Protein AF-A0A6H5L3R8-F1 (afdb_monomer)

Foldseek 3Di:
DVPVVVVVVPPDDDPVVVVVVVVVVVVVVVVVVVVLVVVCVLVVHNCPDDDCVPVVNVVVVVVVVVLVVVLVVLVVVLVVVLVVVLVVVVVVQCVVCVCVVVVNDDTDVVVSVVSSVVSCVVSVVVSVVSVVVVVVVVLVVLLVVLVPPPDVSCVVVPCVVVVVVVVVVVVVPD

pLDDT: mean 70.58, std 17.68, range [35.53, 92.31]

Solvent-accessible surface area (backbone atoms only — not comparable to full-atom values): 10220 Å² total; per-residue (Å²): 121,71,68,68,61,50,62,69,62,73,74,67,92,58,78,65,58,58,51,52,53,52,53,51,50,52,51,49,53,53,51,52,50,54,50,45,54,54,50,23,66,73,68,74,44,91,62,85,68,90,64,68,86,41,66,69,54,45,52,53,53,51,54,54,54,54,50,54,52,52,53,52,51,54,51,52,52,44,50,53,54,47,52,53,54,53,53,52,50,54,51,47,52,51,67,78,41,58,49,47,83,72,69,75,46,82,78,71,60,64,63,56,52,52,51,53,50,54,44,49,61,59,51,48,49,58,60,53,52,46,66,57,47,48,63,54,49,52,55,52,49,54,57,54,58,39,67,76,66,79,50,88,72,50,63,76,73,68,45,57,74,61,48,54,54,49,51,59,57,58,64,79,71,114

Secondary structure (DSSP, 8-state):
-HHHHHHHHTSS--HHHHHHHHHHHHHHHHHHHHHHHHHHHHHTS---S--TTSHHHHHHHHHHHHHHHHHHHHHHHHHHHHHHHHHHHHHHHHHH-GG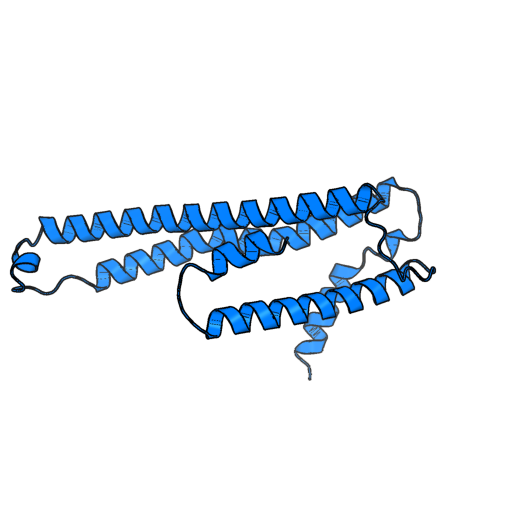GTTTSS---HHHHHHHHHHHHHHHTHHHHHHHHHHHHHHHHHHHHHHHHT--TTTTTTS-HHHHHHHHHHHTT--

Structure (mmCIF, N/CA/C/O backbone):
data_AF-A0A6H5L3R8-F1
#
_entry.id   AF-A0A6H5L3R8-F1
#
loop_
_atom_site.group_PDB
_atom_site.id
_atom_site.type_symbol
_atom_site.label_atom_id
_atom_site.label_alt_id
_atom_site.label_comp_id
_atom_site.label_asym_id
_atom_site.label_entity_id
_atom_site.label_seq_id
_atom_site.pdbx_PDB_ins_code
_atom_site.Cartn_x
_atom_site.Cartn_y
_atom_site.Cartn_z
_atom_site.occupancy
_atom_site.B_iso_or_equiv
_atom_site.auth_seq_id
_atom_site.auth_comp_id
_atom_site.auth_asym_id
_atom_site.auth_atom_id
_atom_site.pdbx_PDB_model_num
ATOM 1 N N . MET A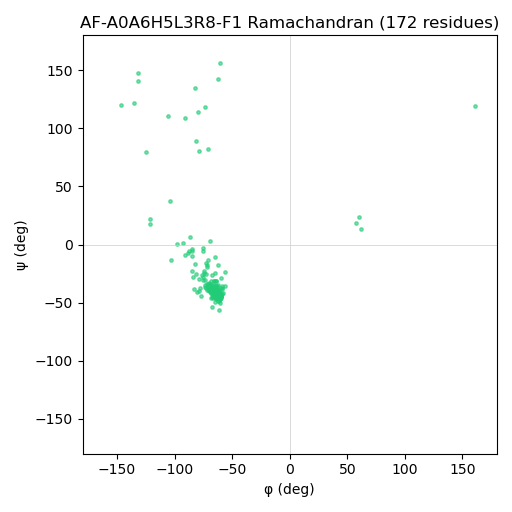 1 1 ? 11.453 15.321 -2.666 1.00 41.44 1 MET A N 1
ATOM 2 C C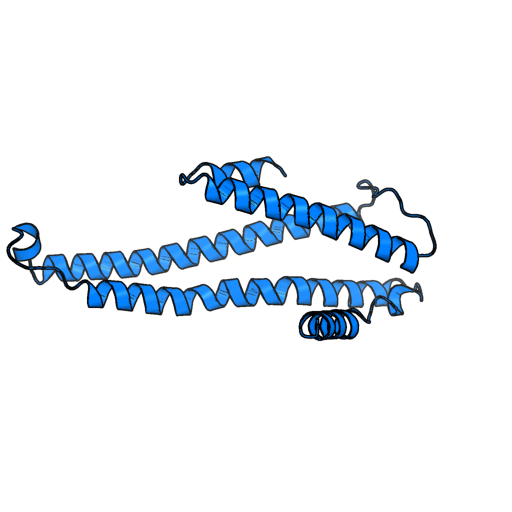A . MET A 1 1 ? 10.987 13.936 -2.412 1.00 41.44 1 MET A CA 1
ATOM 3 C C . MET A 1 1 ? 11.185 13.479 -0.960 1.00 41.44 1 MET A C 1
ATOM 5 O O . MET A 1 1 ? 10.304 12.819 -0.434 1.00 41.44 1 MET A O 1
ATOM 9 N N . PHE A 1 2 ? 12.246 13.907 -0.262 1.00 38.72 2 PHE A N 1
ATOM 10 C CA . PHE A 1 2 ? 12.470 13.630 1.173 1.00 38.72 2 PHE A CA 1
ATOM 11 C C . PHE A 1 2 ? 11.443 14.252 2.148 1.00 38.72 2 PHE A C 1
ATOM 13 O O . PHE A 1 2 ? 11.232 13.731 3.239 1.00 38.72 2 PHE A O 1
ATOM 20 N N . PHE A 1 3 ? 10.765 15.336 1.759 1.00 38.94 3 PHE A N 1
ATOM 21 C CA . PHE A 1 3 ? 9.891 16.100 2.663 1.00 38.94 3 PHE A CA 1
ATOM 22 C C . PHE A 1 3 ? 8.528 15.438 2.946 1.00 38.94 3 PHE A C 1
ATOM 24 O O . PHE A 1 3 ? 7.955 15.636 4.010 1.00 38.94 3 PHE A O 1
ATOM 31 N N . ILE A 1 4 ? 8.026 14.601 2.031 1.00 50.53 4 ILE A N 1
ATOM 32 C CA . ILE A 1 4 ? 6.738 13.900 2.206 1.00 50.53 4 ILE A CA 1
ATOM 33 C C . ILE A 1 4 ? 6.924 12.609 3.023 1.00 50.53 4 ILE A C 1
ATOM 35 O O . ILE A 1 4 ? 6.038 12.228 3.781 1.00 50.53 4 ILE A O 1
ATOM 39 N N . SER A 1 5 ? 8.115 12.000 2.973 1.00 47.19 5 SER A N 1
ATOM 40 C CA . SER A 1 5 ? 8.457 10.859 3.834 1.00 47.19 5 SER A CA 1
ATOM 41 C C . SER A 1 5 ? 8.749 11.273 5.285 1.00 47.19 5 SER A C 1
ATOM 43 O O . SER A 1 5 ? 8.505 10.493 6.200 1.00 47.19 5 SER A O 1
ATOM 45 N N . GLN A 1 6 ? 9.228 12.503 5.522 1.00 45.00 6 GLN A N 1
ATOM 46 C CA . GLN A 1 6 ? 9.427 13.050 6.874 1.00 45.00 6 GLN A CA 1
ATOM 47 C C . GLN A 1 6 ? 8.104 13.373 7.589 1.00 45.00 6 GLN A C 1
ATOM 49 O O . GLN A 1 6 ? 8.014 13.190 8.801 1.00 45.00 6 GLN A O 1
ATOM 54 N N . LEU A 1 7 ? 7.064 13.804 6.864 1.00 43.94 7 LEU A N 1
ATOM 55 C CA . LEU A 1 7 ? 5.814 14.243 7.496 1.00 43.94 7 LEU A CA 1
ATOM 56 C C . LEU A 1 7 ? 4.953 13.079 8.023 1.00 43.94 7 LEU A C 1
ATOM 58 O O . LEU A 1 7 ? 4.271 13.236 9.030 1.00 43.94 7 LEU A O 1
ATOM 62 N N . VAL A 1 8 ? 5.021 11.901 7.389 1.00 48.91 8 VAL A N 1
ATOM 63 C CA . VAL A 1 8 ? 4.309 10.689 7.848 1.00 48.91 8 VAL A CA 1
ATOM 64 C C . VAL A 1 8 ? 5.029 10.011 9.023 1.00 48.91 8 VAL A C 1
ATOM 66 O O . VAL A 1 8 ? 4.378 9.451 9.898 1.00 48.91 8 VAL A O 1
ATOM 69 N N . CYS A 1 9 ? 6.358 10.129 9.109 1.00 42.41 9 CYS A N 1
ATOM 70 C CA . CYS A 1 9 ? 7.154 9.555 10.201 1.00 42.41 9 CYS A CA 1
ATOM 71 C C . CYS A 1 9 ? 7.036 10.317 11.534 1.00 42.41 9 CYS A C 1
ATOM 73 O O . CYS A 1 9 ? 7.314 9.752 12.587 1.00 42.41 9 CYS A O 1
ATOM 75 N N . CYS A 1 10 ? 6.659 11.600 11.508 1.00 41.44 10 CYS A N 1
ATOM 76 C CA . CYS A 1 10 ? 6.735 12.471 12.686 1.00 41.44 10 CYS A CA 1
ATOM 77 C C . CYS A 1 10 ? 5.515 12.375 13.628 1.00 41.44 10 CYS A C 1
ATOM 79 O O . CYS A 1 10 ? 5.530 12.990 14.690 1.00 41.44 10 CYS A O 1
ATOM 81 N N . PHE A 1 11 ? 4.456 11.629 13.276 1.00 44.03 11 PHE A N 1
ATOM 82 C CA . PHE A 1 11 ? 3.183 11.723 14.009 1.00 44.03 11 PHE A CA 1
ATOM 83 C C . PHE A 1 11 ? 2.856 10.585 14.993 1.00 44.03 11 PHE A C 1
ATOM 85 O O . PHE A 1 11 ? 1.972 10.781 15.822 1.00 44.03 11 PHE A O 1
ATOM 92 N N . VAL A 1 12 ? 3.544 9.432 14.999 1.00 43.41 12 VAL A N 1
ATOM 93 C CA . VAL A 1 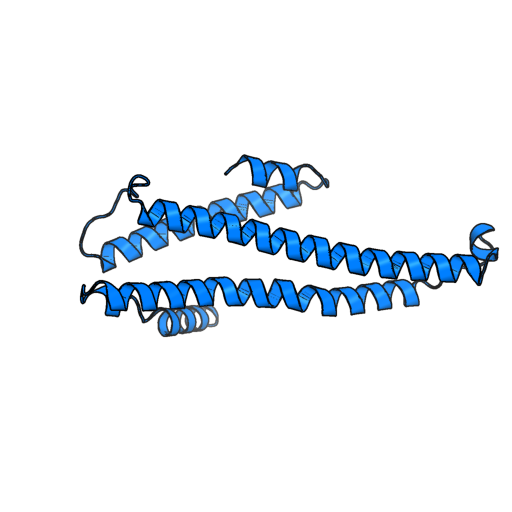12 ? 3.292 8.374 16.010 1.00 43.41 12 VAL A CA 1
ATOM 94 C C . VAL A 1 12 ? 4.583 7.627 16.357 1.00 43.41 12 VAL A C 1
ATOM 96 O O . VAL A 1 12 ? 5.216 7.040 15.487 1.00 43.41 12 VAL A O 1
ATOM 99 N N . GLY A 1 13 ? 4.979 7.664 17.631 1.00 49.31 13 GLY A N 1
ATOM 100 C CA . GLY A 1 13 ? 6.259 7.166 18.140 1.00 49.31 13 GLY A CA 1
ATOM 101 C C . GLY A 1 13 ? 6.509 5.662 17.970 1.00 49.31 13 GLY A C 1
ATOM 102 O O . GLY A 1 13 ? 5.616 4.839 18.144 1.00 49.31 13 GLY A O 1
ATOM 103 N N . GLY A 1 14 ? 7.759 5.313 17.666 1.00 53.31 14 GLY A N 1
ATOM 104 C CA . GLY A 1 14 ? 8.275 3.944 17.687 1.00 53.31 14 GLY A CA 1
ATOM 105 C C . GLY A 1 14 ? 9.556 3.834 16.866 1.00 53.31 14 GLY A C 1
ATOM 106 O O . GLY A 1 14 ? 9.549 4.103 15.664 1.00 53.31 14 GLY A O 1
ATOM 107 N N . ASN A 1 15 ? 10.663 3.447 17.501 1.00 59.91 15 ASN A N 1
ATOM 108 C CA . ASN A 1 15 ? 11.943 3.201 16.825 1.00 59.91 15 ASN A CA 1
ATOM 109 C C . ASN A 1 15 ? 11.804 2.157 15.695 1.00 59.91 15 ASN A C 1
ATOM 111 O O . ASN A 1 15 ? 12.578 2.168 14.736 1.00 59.91 15 ASN A O 1
ATOM 115 N N . GLU A 1 16 ? 10.789 1.288 15.764 1.00 66.88 16 GLU A N 1
ATOM 116 C CA . GLU A 1 16 ? 10.532 0.239 14.776 1.00 66.88 16 GLU A CA 1
ATOM 117 C C . GLU A 1 16 ? 10.078 0.789 13.415 1.00 66.88 16 GLU A C 1
ATOM 119 O O . GLU A 1 16 ? 10.408 0.219 12.372 1.00 66.88 16 GLU A O 1
ATOM 124 N N . GLN A 1 17 ? 9.364 1.920 13.394 1.00 61.38 17 GLN A N 1
ATOM 125 C CA . GLN A 1 17 ? 8.853 2.507 12.150 1.00 61.38 17 GLN A CA 1
ATOM 126 C C . GLN A 1 17 ? 9.988 3.113 11.311 1.00 61.38 17 GLN A C 1
ATOM 128 O O . GLN A 1 17 ? 10.039 2.920 10.095 1.00 61.38 17 GLN A O 1
ATOM 133 N N . GLY A 1 18 ? 10.955 3.766 11.968 1.00 71.88 18 GLY A N 1
ATOM 134 C CA . GLY A 1 18 ? 12.149 4.308 11.312 1.00 71.88 18 GLY A CA 1
ATOM 135 C C . GLY A 1 18 ? 13.044 3.218 10.715 1.00 71.88 18 GLY A C 1
ATOM 136 O O . GLY A 1 18 ? 13.544 3.372 9.600 1.00 71.88 18 GLY A O 1
ATOM 137 N N . TYR A 1 19 ? 13.190 2.084 11.410 1.00 80.31 19 TYR A N 1
ATOM 138 C CA . TYR A 1 19 ? 13.941 0.933 10.903 1.00 80.31 19 TYR A CA 1
ATOM 139 C C . TYR A 1 19 ? 13.272 0.288 9.676 1.00 80.31 19 TYR A C 1
ATOM 141 O O . TYR A 1 19 ? 13.947 -0.025 8.690 1.00 80.31 19 TYR A O 1
ATOM 149 N N . SER A 1 20 ? 11.942 0.139 9.691 1.00 80.12 20 SER A N 1
ATOM 150 C CA . SER A 1 20 ? 11.191 -0.388 8.540 1.00 80.12 20 SER A CA 1
ATOM 151 C C . SER A 1 20 ? 11.329 0.500 7.301 1.00 80.12 20 SER A C 1
ATOM 153 O O . SER A 1 20 ? 11.613 0.010 6.211 1.00 80.12 20 SER A O 1
ATOM 155 N N . ILE A 1 21 ? 11.205 1.820 7.455 1.00 80.12 21 ILE A N 1
ATOM 156 C CA . ILE A 1 21 ? 11.320 2.758 6.325 1.00 80.12 21 ILE A CA 1
ATOM 157 C C . ILE A 1 21 ? 12.766 2.839 5.815 1.00 80.12 21 ILE A C 1
ATOM 159 O O . ILE A 1 21 ? 12.999 2.885 4.602 1.00 80.12 21 ILE A O 1
ATOM 163 N N . GLY A 1 22 ? 13.747 2.807 6.723 1.00 84.75 22 GLY A N 1
ATOM 164 C CA . GLY A 1 22 ? 15.167 2.793 6.372 1.00 84.75 22 GLY A CA 1
ATOM 165 C C . GLY A 1 22 ? 15.562 1.549 5.572 1.00 84.75 22 GLY A C 1
ATOM 166 O O . GLY A 1 22 ? 16.173 1.667 4.509 1.00 84.75 22 GLY A O 1
ATOM 167 N N . SER A 1 23 ? 15.163 0.360 6.031 1.00 86.50 23 SER A N 1
ATOM 168 C CA . SER A 1 23 ? 15.444 -0.902 5.330 1.00 86.50 23 SER A CA 1
ATOM 169 C C . SER A 1 23 ? 14.713 -1.006 3.987 1.00 86.50 23 SER A C 1
ATOM 171 O O . SER A 1 23 ? 15.324 -1.416 2.999 1.00 86.50 23 SER A O 1
ATOM 173 N N . ALA A 1 24 ? 13.458 -0.551 3.905 1.00 83.50 24 ALA A N 1
ATOM 174 C CA . ALA A 1 24 ? 12.719 -0.481 2.644 1.00 83.50 24 ALA A CA 1
ATOM 175 C C . ALA A 1 24 ? 13.397 0.451 1.625 1.00 83.50 24 ALA A C 1
ATOM 177 O O . ALA A 1 24 ? 13.500 0.110 0.448 1.00 83.50 24 ALA A O 1
ATOM 178 N N . SER A 1 25 ? 13.920 1.598 2.073 1.00 86.25 25 SER A N 1
ATOM 179 C CA . SER A 1 25 ? 14.638 2.539 1.204 1.00 86.25 25 SER A CA 1
ATOM 180 C C . SER A 1 25 ? 15.921 1.923 0.643 1.00 86.25 25 SER A C 1
ATOM 182 O O . SER A 1 25 ? 16.164 2.005 -0.559 1.00 86.25 25 SER A O 1
ATOM 184 N N . LEU A 1 26 ? 16.715 1.251 1.488 1.00 89.00 26 LEU A N 1
ATOM 185 C CA . LEU A 1 26 ? 17.928 0.545 1.056 1.00 89.00 26 LEU A CA 1
ATOM 186 C C . LEU A 1 26 ? 17.610 -0.576 0.057 1.00 89.00 26 LEU A C 1
ATOM 188 O O . LEU A 1 26 ? 18.285 -0.690 -0.965 1.00 89.00 26 LEU A O 1
ATOM 192 N N . ALA A 1 27 ? 16.554 -1.356 0.303 1.00 88.50 27 ALA A N 1
ATOM 193 C CA . ALA A 1 27 ? 16.098 -2.383 -0.628 1.00 88.50 27 ALA A CA 1
ATOM 194 C C . ALA A 1 27 ? 15.657 -1.787 -1.977 1.00 88.50 27 ALA A C 1
ATOM 196 O O . ALA A 1 27 ? 16.039 -2.310 -3.022 1.00 88.50 27 ALA A O 1
ATOM 197 N N . CYS A 1 28 ? 14.924 -0.667 -1.973 1.00 85.44 28 CYS A N 1
ATOM 198 C CA . CYS A 1 28 ? 14.555 0.056 -3.193 1.00 85.44 28 CYS A CA 1
ATOM 199 C C . CYS A 1 28 ? 15.780 0.526 -3.987 1.00 85.44 28 CYS A C 1
ATOM 201 O O . CYS A 1 28 ? 15.796 0.369 -5.204 1.00 85.44 28 CYS A O 1
ATOM 203 N N . PHE A 1 29 ? 16.816 1.062 -3.331 1.00 85.69 29 PHE A N 1
ATOM 204 C CA . PHE A 1 29 ? 18.049 1.465 -4.020 1.00 85.69 29 PHE A CA 1
ATOM 205 C C . PHE A 1 29 ? 18.773 0.277 -4.661 1.00 85.69 29 PHE A C 1
ATOM 207 O O . PHE A 1 29 ? 19.221 0.384 -5.801 1.00 85.69 29 PHE A O 1
ATOM 214 N N . LEU A 1 30 ? 18.849 -0.860 -3.963 1.00 89.69 30 LEU A N 1
ATOM 215 C CA . LEU A 1 30 ? 19.443 -2.086 -4.506 1.00 89.69 30 LEU A CA 1
ATOM 216 C C . LEU A 1 30 ? 18.652 -2.612 -5.710 1.00 89.69 30 LEU A C 1
ATOM 218 O O . LEU A 1 30 ? 19.239 -2.975 -6.726 1.00 89.69 30 LEU A O 1
ATOM 222 N N . LEU A 1 31 ? 17.321 -2.614 -5.613 1.00 85.06 31 LEU A N 1
ATOM 223 C CA . LEU A 1 31 ? 16.441 -3.080 -6.682 1.00 85.06 31 LEU A CA 1
ATOM 224 C C . LEU A 1 31 ? 16.477 -2.144 -7.898 1.00 85.06 31 LEU A C 1
ATOM 226 O O . LEU A 1 31 ? 16.437 -2.614 -9.029 1.00 85.06 31 LEU A O 1
ATOM 230 N N . PHE A 1 32 ? 16.619 -0.835 -7.677 1.00 81.38 32 PHE A N 1
ATOM 231 C CA . PHE A 1 32 ? 16.814 0.149 -8.741 1.00 81.38 32 PHE A CA 1
ATOM 232 C C . PHE A 1 32 ? 18.166 -0.014 -9.449 1.00 81.38 32 PHE A C 1
ATOM 234 O O . PHE A 1 32 ? 18.228 0.111 -10.668 1.00 81.38 32 PHE A O 1
ATOM 241 N N . GLY A 1 33 ? 19.236 -0.334 -8.711 1.00 83.19 33 GLY A N 1
ATOM 242 C CA . GLY A 1 33 ? 20.533 -0.677 -9.302 1.00 83.19 33 GLY A CA 1
ATOM 243 C C . GLY A 1 33 ? 20.442 -1.913 -10.200 1.00 83.19 33 GLY A C 1
ATOM 244 O O . GLY A 1 33 ? 20.802 -1.843 -11.369 1.00 83.19 33 GLY A O 1
ATOM 245 N N . ALA A 1 34 ? 19.853 -2.998 -9.688 1.00 84.75 34 ALA A N 1
ATOM 246 C CA . ALA A 1 34 ? 19.633 -4.221 -10.463 1.00 84.75 34 ALA A CA 1
ATOM 247 C C . ALA A 1 34 ? 18.740 -3.990 -11.698 1.00 84.75 34 ALA A C 1
ATOM 249 O O . ALA A 1 34 ? 18.985 -4.557 -12.757 1.00 84.75 34 ALA A O 1
ATOM 250 N N . PHE A 1 35 ? 17.726 -3.129 -11.579 1.00 75.38 35 PHE A N 1
ATOM 251 C CA . PHE A 1 35 ? 16.881 -2.724 -12.702 1.00 75.38 35 PHE A CA 1
ATOM 252 C C . PHE A 1 35 ? 17.681 -1.979 -13.778 1.00 75.38 35 PHE A C 1
ATOM 254 O O . PHE A 1 35 ? 17.536 -2.279 -14.956 1.00 75.38 35 PHE A O 1
ATOM 261 N N . MET A 1 36 ? 18.553 -1.041 -13.397 1.00 73.19 36 MET A N 1
ATOM 262 C CA . MET A 1 36 ? 19.398 -0.315 -14.355 1.00 73.19 36 MET A CA 1
ATOM 263 C C . MET A 1 36 ? 20.392 -1.228 -15.076 1.00 73.19 36 MET A C 1
ATOM 265 O O . MET A 1 36 ? 20.598 -1.062 -16.279 1.00 73.19 36 MET A O 1
ATOM 269 N N . ASP A 1 37 ? 20.967 -2.200 -14.365 1.00 77.50 37 ASP A N 1
ATOM 270 C CA . ASP A 1 37 ? 21.876 -3.184 -14.955 1.00 77.50 37 ASP A CA 1
ATOM 271 C C . ASP A 1 37 ? 21.156 -4.019 -16.030 1.00 77.50 37 ASP A C 1
ATOM 273 O O . ASP A 1 37 ? 21.622 -4.075 -17.170 1.00 77.50 37 ASP A O 1
ATOM 277 N N . GLU A 1 38 ? 19.967 -4.548 -15.721 1.00 72.38 38 GLU A N 1
ATOM 278 C CA . GLU A 1 38 ? 19.127 -5.303 -16.667 1.00 72.38 38 GLU A CA 1
ATOM 279 C C . GLU A 1 38 ? 18.717 -4.450 -17.886 1.00 72.38 38 GLU A C 1
ATOM 281 O O . GLU A 1 38 ? 18.800 -4.890 -19.034 1.00 72.38 38 GLU A O 1
ATOM 286 N N . PHE A 1 39 ? 18.344 -3.182 -17.666 1.00 66.25 39 PHE A N 1
ATOM 287 C CA . PHE A 1 39 ? 18.011 -2.250 -18.751 1.00 66.25 39 PHE A CA 1
ATOM 288 C C . PHE A 1 39 ? 19.204 -1.959 -19.670 1.00 66.25 39 PHE A C 1
ATOM 290 O O . PHE A 1 39 ? 19.025 -1.780 -20.879 1.00 66.25 39 PHE A O 1
ATOM 297 N N . SER A 1 40 ? 20.423 -1.899 -19.130 1.00 65.75 40 SER A N 1
ATOM 298 C CA . SER A 1 40 ? 21.638 -1.643 -19.912 1.00 65.75 40 SER A CA 1
ATOM 299 C C . SER A 1 40 ? 22.026 -2.828 -20.806 1.00 65.75 40 SER A C 1
ATOM 301 O O . SER A 1 40 ? 22.445 -2.620 -21.948 1.00 65.75 40 SER A O 1
ATOM 303 N N . GLU A 1 41 ? 21.818 -4.060 -20.326 1.00 65.12 41 GLU A N 1
ATOM 304 C CA . GLU A 1 41 ? 22.020 -5.292 -21.096 1.00 65.12 41 GLU A CA 1
ATOM 305 C C . GLU A 1 41 ? 21.005 -5.388 -22.242 1.00 65.12 41 GLU A C 1
ATOM 307 O O . GLU A 1 41 ? 21.363 -5.664 -23.388 1.00 65.12 41 GLU A O 1
ATOM 312 N N . PHE A 1 42 ? 19.750 -5.036 -21.960 1.00 58.97 42 PHE A N 1
ATOM 313 C CA . PHE A 1 42 ? 18.657 -5.084 -22.921 1.00 58.97 42 PHE A CA 1
ATOM 314 C C . PHE A 1 42 ? 18.763 -4.041 -24.049 1.00 58.97 42 PHE A C 1
ATOM 316 O O . PHE A 1 42 ? 18.492 -4.313 -25.220 1.00 58.97 42 PHE A O 1
ATOM 323 N N . SER A 1 43 ? 19.183 -2.823 -23.709 1.00 56.41 43 SER A N 1
ATOM 324 C CA . SER A 1 43 ? 19.273 -1.701 -24.651 1.00 56.41 43 SER A CA 1
ATOM 325 C C . SER A 1 43 ? 20.583 -1.663 -25.457 1.00 56.41 43 SER A C 1
ATOM 327 O O . SER A 1 43 ? 20.736 -0.821 -26.351 1.00 56.41 43 SER A O 1
ATOM 329 N N . GLY A 1 44 ? 21.520 -2.582 -25.182 1.00 56.84 44 GLY A N 1
ATOM 330 C CA . GLY A 1 44 ? 22.766 -2.771 -25.936 1.00 56.84 44 GLY A CA 1
ATOM 331 C C . GLY A 1 44 ? 23.710 -1.562 -25.923 1.00 56.84 44 GLY A C 1
ATOM 332 O O . GLY A 1 44 ? 24.634 -1.482 -26.735 1.00 56.84 44 GLY A O 1
ATOM 333 N N . ARG A 1 45 ? 23.473 -0.591 -25.034 1.00 58.97 45 ARG A N 1
ATOM 334 C CA . ARG A 1 45 ? 24.305 0.599 -24.828 1.00 58.97 45 ARG A CA 1
ATOM 335 C C . ARG A 1 45 ? 24.559 0.755 -23.329 1.00 58.97 45 ARG A C 1
ATOM 337 O O . ARG A 1 45 ? 23.633 0.562 -22.546 1.00 58.97 45 ARG A O 1
ATOM 344 N N . PRO A 1 46 ? 25.772 1.156 -22.910 1.00 54.56 46 PRO A N 1
ATOM 345 C CA . PRO A 1 46 ? 26.073 1.371 -21.501 1.00 54.56 46 PRO A CA 1
ATOM 346 C C . PRO A 1 46 ? 25.361 2.637 -20.992 1.00 54.56 46 PRO A C 1
ATOM 348 O O . PRO A 1 46 ? 25.948 3.717 -20.932 1.00 54.56 46 PRO A O 1
ATOM 351 N N . PHE A 1 47 ? 24.082 2.526 -20.631 1.00 55.41 47 PHE A N 1
ATOM 352 C CA . PHE A 1 47 ? 23.334 3.583 -19.952 1.00 55.41 47 PHE A CA 1
ATOM 353 C C . PHE A 1 47 ? 23.694 3.584 -18.467 1.00 55.41 47 PHE A C 1
ATOM 355 O O . PHE A 1 47 ? 22.989 3.037 -17.630 1.00 55.41 47 PHE A O 1
ATOM 362 N N . ARG A 1 48 ? 24.834 4.196 -18.136 1.00 55.59 48 ARG A N 1
ATOM 363 C CA . ARG A 1 48 ? 25.303 4.317 -16.746 1.00 55.59 48 ARG A CA 1
ATOM 364 C C . ARG A 1 48 ? 24.761 5.563 -16.030 1.00 55.59 48 ARG A C 1
ATOM 366 O O . ARG A 1 48 ? 24.996 5.740 -14.839 1.00 55.59 48 ARG A O 1
ATOM 373 N N . THR A 1 49 ? 24.047 6.432 -16.746 1.00 60.12 49 THR A N 1
ATOM 374 C CA . THR A 1 49 ? 23.540 7.719 -16.250 1.00 60.12 49 THR A CA 1
ATOM 375 C C . THR A 1 49 ? 22.091 7.930 -16.676 1.00 60.12 49 THR A C 1
ATOM 377 O O . THR A 1 49 ? 21.794 7.958 -17.869 1.00 60.12 49 THR A O 1
ATOM 380 N N . VAL A 1 50 ? 21.201 8.108 -15.698 1.00 63.16 50 VAL A N 1
ATOM 381 C CA . VAL A 1 50 ? 19.812 8.529 -15.920 1.00 63.16 50 VAL A CA 1
ATOM 382 C C . VAL A 1 50 ? 19.799 10.036 -16.135 1.00 63.16 50 VAL A C 1
ATOM 384 O O . VAL A 1 50 ? 20.118 10.790 -15.215 1.00 63.16 50 VAL A O 1
ATOM 387 N N . ASP A 1 51 ? 19.434 10.475 -17.336 1.00 70.44 51 ASP A N 1
ATOM 388 C CA . ASP A 1 51 ? 19.293 11.895 -17.636 1.00 70.44 51 ASP A CA 1
ATOM 389 C C . ASP A 1 51 ? 17.854 12.355 -17.358 1.00 70.44 51 ASP A C 1
ATOM 391 O O . ASP A 1 51 ? 16.908 11.990 -18.055 1.00 70.44 51 ASP A O 1
ATOM 395 N N . ILE A 1 52 ? 17.686 13.140 -16.292 1.00 69.94 52 ILE A N 1
ATOM 396 C CA . ILE A 1 52 ? 16.391 13.683 -15.848 1.00 69.94 52 ILE A CA 1
ATOM 397 C C . ILE A 1 52 ? 15.917 14.799 -16.801 1.00 69.94 52 ILE A C 1
ATOM 399 O O . ILE A 1 52 ? 14.743 15.165 -16.783 1.00 69.94 52 ILE A O 1
ATOM 403 N N . ALA A 1 53 ? 16.804 15.343 -17.646 1.00 73.62 53 ALA A N 1
ATOM 404 C CA . ALA A 1 53 ? 16.442 16.356 -18.636 1.00 73.62 53 ALA A CA 1
ATOM 405 C C . ALA A 1 53 ? 15.604 15.785 -19.794 1.00 73.62 53 ALA A C 1
ATOM 407 O O . ALA A 1 53 ? 15.001 16.545 -20.551 1.00 73.62 53 ALA A O 1
ATOM 408 N N . VAL A 1 54 ? 15.543 14.456 -19.920 1.00 75.31 54 VAL A N 1
ATOM 409 C CA . VAL A 1 54 ? 14.696 13.764 -20.890 1.00 75.31 54 VAL A CA 1
ATOM 410 C C . VAL A 1 54 ? 13.232 13.854 -20.424 1.00 75.31 54 VAL A C 1
ATOM 412 O O . VAL A 1 54 ? 12.905 13.363 -19.334 1.00 75.31 54 VAL A O 1
ATOM 415 N N . PRO A 1 55 ? 12.334 14.486 -21.205 1.00 73.50 55 PRO A N 1
ATOM 416 C CA . PRO A 1 55 ? 10.964 14.768 -20.772 1.00 73.50 55 PRO A CA 1
ATOM 417 C C . PRO A 1 55 ? 10.170 13.500 -20.425 1.00 73.50 55 PRO A C 1
ATOM 419 O O . PRO A 1 55 ? 9.321 13.529 -19.537 1.00 73.50 55 PRO A O 1
ATOM 422 N N . GLU A 1 56 ? 10.481 12.369 -21.051 1.00 73.25 56 GLU A N 1
ATOM 423 C CA . GLU A 1 56 ? 9.858 11.072 -20.800 1.00 73.25 56 GLU A CA 1
ATOM 424 C C . GLU A 1 56 ? 10.112 10.568 -19.366 1.00 73.25 56 GLU A C 1
ATOM 426 O O . GLU A 1 56 ? 9.185 10.101 -18.698 1.00 73.25 56 GLU A O 1
ATOM 431 N N . VAL A 1 57 ? 11.342 10.717 -18.852 1.00 76.06 57 VAL A N 1
ATOM 432 C CA . VAL A 1 57 ? 11.713 10.305 -17.482 1.00 76.06 57 VAL A CA 1
ATOM 433 C C . VAL A 1 57 ? 11.050 11.218 -16.452 1.00 76.06 57 VAL A C 1
ATOM 435 O O . VAL A 1 57 ? 10.544 10.751 -15.428 1.00 76.06 57 VAL A O 1
ATOM 438 N N . LEU A 1 58 ? 11.001 12.520 -16.745 1.00 78.94 58 LEU A N 1
ATOM 439 C CA . LEU A 1 58 ? 10.372 13.514 -15.882 1.00 78.94 58 LEU A CA 1
ATOM 440 C C . LEU A 1 58 ? 8.860 13.267 -15.732 1.00 78.94 58 LEU A C 1
ATOM 442 O O . LEU A 1 58 ? 8.342 13.301 -14.614 1.00 78.94 58 LEU A O 1
ATOM 446 N N . ILE A 1 59 ? 8.159 12.971 -16.833 1.00 79.00 59 ILE A N 1
ATOM 447 C CA . ILE A 1 59 ? 6.718 12.669 -16.821 1.00 79.00 59 ILE A CA 1
ATOM 448 C C . ILE A 1 59 ? 6.445 11.356 -16.072 1.00 79.00 59 ILE A C 1
ATOM 450 O O . ILE A 1 59 ? 5.523 11.303 -15.255 1.00 79.00 59 ILE A O 1
ATOM 454 N N . GLY A 1 60 ? 7.267 10.321 -16.280 1.00 76.25 60 GLY A N 1
ATOM 455 C CA . GLY A 1 60 ? 7.156 9.053 -15.552 1.00 76.25 60 GLY A CA 1
ATOM 456 C C . GLY A 1 60 ? 7.337 9.214 -14.038 1.00 76.25 60 GLY A C 1
ATOM 457 O O . GLY A 1 60 ? 6.532 8.706 -13.254 1.00 76.25 60 GLY A O 1
ATOM 458 N N . GLY A 1 61 ? 8.343 9.986 -13.615 1.00 80.50 61 GLY A N 1
ATOM 459 C CA . GLY A 1 61 ? 8.573 10.303 -12.204 1.00 80.50 61 GLY A CA 1
ATOM 460 C C . GLY A 1 61 ? 7.428 11.104 -11.576 1.00 80.50 61 GLY A C 1
ATOM 461 O O . GLY A 1 61 ? 6.993 10.795 -10.464 1.00 80.50 61 GLY A O 1
ATOM 462 N N . LEU A 1 62 ? 6.893 12.096 -12.296 1.00 84.06 62 LEU A N 1
ATOM 463 C CA . LEU A 1 62 ? 5.776 12.916 -11.823 1.00 84.06 62 LEU A CA 1
ATOM 464 C C . LEU A 1 62 ? 4.495 12.087 -11.635 1.00 84.06 62 LEU A C 1
ATOM 466 O O . LEU A 1 62 ? 3.862 12.177 -10.581 1.00 84.06 62 LEU A O 1
ATOM 470 N N . LEU A 1 63 ? 4.148 11.236 -12.608 1.00 81.50 63 LEU A N 1
ATOM 471 C CA . LEU A 1 63 ? 2.996 10.333 -12.510 1.00 81.50 63 LEU A CA 1
ATOM 472 C C . LEU A 1 63 ? 3.138 9.343 -11.346 1.00 81.50 63 LEU A C 1
ATOM 474 O O . LEU A 1 63 ? 2.168 9.102 -10.625 1.00 81.50 63 LEU A O 1
ATOM 478 N N . GLY A 1 64 ? 4.347 8.826 -11.108 1.00 81.81 64 GLY A N 1
ATOM 479 C CA . GLY A 1 64 ? 4.626 7.947 -9.972 1.00 81.81 64 GLY A CA 1
ATOM 480 C C . GLY A 1 64 ? 4.339 8.610 -8.622 1.00 81.81 64 GLY A C 1
ATOM 481 O O . GLY A 1 64 ? 3.675 8.019 -7.768 1.00 81.81 64 GLY A O 1
ATOM 482 N N . VAL A 1 65 ? 4.765 9.864 -8.434 1.00 85.44 65 VAL A N 1
ATOM 483 C CA . VAL A 1 65 ? 4.488 10.612 -7.195 1.00 85.44 65 VAL A CA 1
ATOM 484 C C . VAL A 1 65 ? 2.990 10.873 -7.028 1.00 85.44 65 VAL A C 1
ATOM 486 O O . VAL A 1 65 ? 2.455 10.660 -5.939 1.00 85.44 65 VAL A O 1
ATOM 489 N N . MET A 1 66 ? 2.290 11.275 -8.093 1.00 87.69 66 MET A N 1
ATOM 490 C CA . MET A 1 66 ? 0.837 11.497 -8.047 1.00 87.69 66 MET A CA 1
ATOM 491 C C . MET A 1 66 ? 0.072 10.233 -7.623 1.00 87.69 66 MET A C 1
ATOM 493 O O . MET A 1 66 ? -0.900 10.312 -6.871 1.00 87.69 66 MET A O 1
ATOM 497 N N . MET A 1 67 ? 0.548 9.058 -8.034 1.00 81.69 67 MET A N 1
ATOM 498 C CA . MET A 1 67 ? -0.060 7.772 -7.697 1.00 81.69 67 MET A CA 1
ATOM 499 C C . MET A 1 67 ? 0.031 7.436 -6.197 1.00 81.69 67 MET A C 1
ATOM 501 O O . MET A 1 67 ? -0.936 6.943 -5.614 1.00 81.69 67 MET A O 1
ATOM 505 N N . ILE A 1 68 ? 1.153 7.761 -5.544 1.00 85.88 68 ILE A N 1
ATOM 506 C CA . ILE A 1 68 ? 1.346 7.561 -4.093 1.00 85.88 68 ILE A CA 1
ATOM 507 C C . ILE A 1 68 ? 0.389 8.449 -3.286 1.00 85.88 68 ILE A C 1
ATOM 509 O O . ILE A 1 68 ? -0.201 8.007 -2.293 1.00 85.88 68 ILE A O 1
ATOM 513 N N . PHE A 1 69 ? 0.196 9.695 -3.727 1.00 87.06 69 PHE A N 1
ATOM 514 C CA . PHE A 1 69 ? -0.767 10.606 -3.108 1.00 87.06 69 PHE A CA 1
ATOM 515 C C . PHE A 1 69 ? -2.196 10.080 -3.217 1.00 87.06 69 PHE A C 1
ATOM 517 O O . PHE A 1 69 ? -2.949 10.147 -2.245 1.00 87.06 69 PHE A O 1
ATOM 524 N N . TRP A 1 70 ? -2.554 9.504 -4.367 1.00 87.38 70 TRP A N 1
ATOM 525 C CA . TRP A 1 70 ? -3.878 8.929 -4.565 1.00 87.38 70 TRP A CA 1
ATOM 526 C C . TRP A 1 70 ? -4.151 7.752 -3.624 1.00 87.38 70 TRP A C 1
ATOM 528 O O . TRP A 1 70 ? -5.192 7.706 -2.970 1.00 87.38 70 TRP A O 1
ATOM 538 N N . PHE A 1 71 ? -3.178 6.853 -3.468 1.00 86.12 71 PHE A N 1
ATOM 539 C CA . PHE A 1 71 ? -3.269 5.742 -2.521 1.00 86.12 71 PHE A CA 1
ATOM 540 C C . PHE A 1 71 ? -3.431 6.221 -1.071 1.00 86.12 71 PHE A C 1
ATOM 542 O O . PHE A 1 71 ? -4.312 5.751 -0.350 1.00 86.12 71 PHE A O 1
ATOM 549 N N . THR A 1 72 ? -2.620 7.197 -0.658 1.00 88.00 72 THR A N 1
ATOM 550 C CA . THR A 1 72 ? -2.681 7.766 0.696 1.00 88.00 72 THR A CA 1
ATOM 551 C C . THR A 1 72 ? -4.046 8.398 0.979 1.00 88.00 72 THR A C 1
ATOM 553 O O . THR A 1 72 ? -4.617 8.184 2.047 1.00 88.00 72 THR A O 1
ATOM 556 N N . GLY A 1 73 ? -4.611 9.129 0.011 1.00 89.31 73 GLY A N 1
ATOM 557 C CA . GLY A 1 73 ? -5.938 9.734 0.140 1.00 89.31 73 GLY A CA 1
ATOM 558 C C . GLY A 1 73 ? -7.052 8.700 0.323 1.00 89.31 73 GLY A C 1
ATOM 559 O O . GLY A 1 73 ? -7.890 8.847 1.214 1.00 89.31 73 GLY A O 1
ATOM 560 N N . LEU A 1 74 ? -7.027 7.621 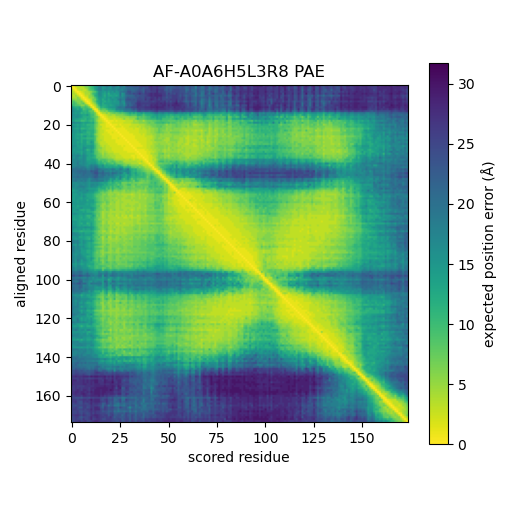-0.466 1.00 87.38 74 LEU A N 1
ATOM 561 C CA . LEU A 1 74 ? -7.985 6.518 -0.351 1.00 87.38 74 LEU A CA 1
ATOM 562 C C . LEU A 1 74 ? -7.887 5.809 1.007 1.00 87.38 74 LEU A C 1
ATOM 564 O O . LEU A 1 74 ? -8.911 5.521 1.623 1.00 87.38 74 LEU A O 1
ATOM 568 N N . ALA A 1 75 ? -6.668 5.576 1.501 1.00 86.75 75 ALA A N 1
ATOM 569 C CA . ALA A 1 75 ? -6.445 4.957 2.805 1.00 86.75 75 ALA A CA 1
ATOM 570 C C . ALA A 1 75 ? -6.987 5.820 3.960 1.00 86.75 75 ALA A C 1
ATOM 572 O O . ALA A 1 75 ? -7.669 5.309 4.848 1.00 86.75 75 ALA A O 1
ATOM 573 N N . ILE A 1 76 ? -6.744 7.135 3.936 1.00 90.19 76 ILE A N 1
ATOM 574 C CA . ILE A 1 76 ? -7.247 8.055 4.969 1.00 90.19 76 ILE A CA 1
ATOM 575 C C . ILE A 1 76 ? -8.780 8.135 4.933 1.00 90.19 76 ILE A C 1
ATOM 577 O O . ILE A 1 76 ? -9.421 8.115 5.986 1.00 90.19 76 ILE A O 1
ATOM 581 N N . ALA A 1 77 ? -9.381 8.184 3.740 1.00 89.31 77 ALA A N 1
ATOM 582 C CA . ALA A 1 77 ? -10.836 8.213 3.587 1.00 89.31 77 ALA A CA 1
ATOM 583 C C . ALA A 1 77 ? -11.508 6.949 4.159 1.00 89.31 77 ALA A C 1
ATOM 585 O O . ALA A 1 77 ? -12.500 7.050 4.886 1.00 89.31 77 ALA A O 1
ATOM 586 N N . ALA A 1 78 ? -10.930 5.775 3.891 1.00 88.06 78 ALA A N 1
ATOM 587 C CA . ALA A 1 78 ? -11.387 4.483 4.400 1.00 88.06 78 ALA A CA 1
ATOM 588 C C . ALA A 1 78 ? -11.362 4.408 5.944 1.00 88.06 78 ALA A C 1
ATOM 590 O O . ALA A 1 78 ? -12.337 3.999 6.588 1.00 88.06 78 ALA A O 1
ATOM 591 N N . VAL A 1 79 ? -10.275 4.886 6.563 1.00 89.31 79 VAL A N 1
ATOM 592 C CA . VAL A 1 79 ? -10.154 4.966 8.031 1.00 89.31 79 VAL A CA 1
ATOM 593 C C . VAL A 1 79 ? -11.166 5.951 8.616 1.00 89.31 79 VAL A C 1
ATOM 595 O O . VAL A 1 79 ? -11.807 5.647 9.622 1.00 89.31 79 VAL A O 1
ATOM 598 N N . GLY A 1 80 ? -11.357 7.109 7.977 1.00 90.62 80 GLY A N 1
ATOM 599 C CA . GLY A 1 80 ? -12.306 8.126 8.430 1.00 90.62 80 GLY A CA 1
ATOM 600 C C . GLY A 1 80 ? -13.747 7.611 8.506 1.00 90.62 80 GLY A C 1
ATOM 601 O O . GLY A 1 80 ? -14.443 7.863 9.492 1.00 90.62 80 GLY A O 1
ATOM 602 N N . LYS A 1 81 ? -14.185 6.836 7.506 1.00 89.38 81 LYS A N 1
ATOM 603 C CA . LYS A 1 81 ? -15.518 6.214 7.495 1.00 89.38 81 LYS A CA 1
ATOM 604 C C . LYS A 1 81 ? -15.681 5.195 8.628 1.00 89.38 81 LYS A C 1
ATOM 606 O O . LYS A 1 81 ? -16.653 5.274 9.378 1.00 89.38 81 LYS A O 1
ATOM 611 N N . THR A 1 82 ? -14.695 4.314 8.802 1.00 89.56 82 THR A N 1
ATOM 612 C CA . THR A 1 82 ? -14.688 3.303 9.875 1.00 89.56 82 THR A CA 1
ATOM 613 C C . THR A 1 82 ? -14.726 3.949 11.260 1.00 89.56 82 THR A C 1
ATOM 615 O O . THR A 1 82 ? -15.524 3.565 12.114 1.00 89.56 82 THR A O 1
ATOM 618 N N . ALA A 1 83 ? -13.916 4.988 11.483 1.00 90.88 83 ALA A N 1
ATOM 619 C CA . ALA A 1 83 ? -13.903 5.726 12.744 1.00 90.88 83 ALA A CA 1
ATOM 620 C C . ALA A 1 83 ? -15.279 6.336 13.068 1.00 90.88 83 ALA A C 1
ATOM 622 O O . ALA A 1 83 ? -15.708 6.326 14.223 1.00 90.88 83 ALA A O 1
ATOM 623 N N . GLY A 1 84 ? -16.005 6.817 12.053 1.00 91.44 84 GLY A N 1
ATOM 624 C CA . GLY A 1 84 ? -17.364 7.332 12.213 1.00 91.44 84 GLY A CA 1
ATOM 625 C C . GLY A 1 84 ? -18.367 6.283 12.707 1.00 91.44 84 GLY A C 1
ATOM 626 O O . GLY A 1 84 ? -19.200 6.588 13.563 1.00 91.44 84 GLY A O 1
ATOM 627 N N . GLU A 1 85 ? -18.286 5.049 12.209 1.00 90.19 85 GLU A N 1
ATOM 628 C CA . GLU A 1 85 ? -19.154 3.940 12.632 1.00 90.19 85 GLU A CA 1
ATOM 629 C C . GLU A 1 85 ? -18.867 3.513 14.077 1.00 90.19 85 GLU A C 1
ATOM 631 O O . GLU A 1 85 ? -19.796 3.373 14.875 1.00 90.19 85 GLU A O 1
ATOM 636 N N . VAL A 1 86 ? -17.588 3.441 14.458 1.00 90.81 86 VAL A N 1
ATOM 637 C CA . VAL A 1 86 ? -17.167 3.146 15.839 1.00 90.81 86 VAL A CA 1
ATOM 638 C C . VAL A 1 86 ? -17.703 4.190 16.820 1.00 90.81 86 VAL A C 1
ATOM 640 O O . VAL A 1 86 ? -18.245 3.843 17.868 1.00 90.81 86 VAL A O 1
ATOM 643 N N . VAL A 1 87 ? -17.613 5.481 16.483 1.00 91.75 87 VAL A N 1
ATOM 644 C CA . VAL A 1 87 ? -18.124 6.559 17.348 1.00 91.75 87 VAL A CA 1
ATOM 645 C C . VAL A 1 87 ? -19.645 6.480 17.510 1.00 91.75 87 VAL A C 1
ATOM 647 O O . VAL A 1 87 ? -20.156 6.732 18.603 1.00 91.75 87 VAL A O 1
ATOM 650 N N . ARG A 1 88 ? -20.387 6.117 16.453 1.00 91.75 88 ARG A N 1
ATOM 651 C CA . ARG A 1 88 ? -21.846 5.920 16.538 1.00 91.75 88 ARG A CA 1
ATOM 652 C C . ARG A 1 88 ? -22.202 4.777 17.482 1.00 91.75 88 ARG A C 1
ATOM 654 O O . ARG A 1 88 ? -23.115 4.944 18.287 1.00 91.75 88 ARG A O 1
ATOM 661 N N . GLU A 1 89 ? -21.463 3.674 17.424 1.00 89.38 89 GLU A N 1
ATOM 662 C CA . GLU A 1 89 ? -21.675 2.521 18.300 1.00 89.38 89 GLU A CA 1
ATOM 663 C C . GLU A 1 89 ? -21.354 2.850 19.764 1.00 89.38 89 GLU A C 1
ATOM 665 O O . GLU A 1 89 ? -22.181 2.618 20.645 1.00 89.38 89 GLU A O 1
ATOM 670 N N . VAL A 1 90 ? -20.225 3.516 20.033 1.00 88.56 90 VAL A N 1
ATOM 671 C CA . VAL A 1 90 ? -19.895 3.992 21.389 1.00 88.56 90 VAL A CA 1
ATOM 672 C C . VAL A 1 90 ? -20.983 4.934 21.915 1.00 88.56 90 VAL A C 1
ATOM 674 O O . VAL A 1 90 ? -21.409 4.821 23.065 1.00 88.56 90 VAL A O 1
ATOM 677 N N . ARG A 1 91 ? -21.499 5.840 21.072 1.00 89.44 91 ARG A N 1
ATOM 678 C CA . ARG A 1 91 ? -22.580 6.758 21.460 1.00 89.44 91 ARG A CA 1
ATOM 679 C C . ARG A 1 91 ? -23.898 6.031 21.739 1.00 89.44 91 ARG A C 1
ATOM 681 O O . ARG A 1 91 ? -24.631 6.454 22.632 1.00 89.44 91 ARG A O 1
ATOM 688 N N . ARG A 1 92 ? -24.201 4.953 21.008 1.00 89.12 92 ARG A N 1
ATOM 689 C CA . ARG A 1 92 ? -25.370 4.092 21.244 1.00 89.12 92 ARG A CA 1
ATOM 690 C C . ARG A 1 92 ? -25.263 3.390 22.597 1.00 89.12 92 ARG A C 1
ATOM 692 O O . ARG A 1 92 ? -26.186 3.509 23.399 1.00 89.12 92 ARG A O 1
ATOM 699 N N . GLN A 1 93 ? -24.116 2.771 22.889 1.00 85.06 93 GLN A N 1
ATOM 700 C CA . GLN A 1 93 ? -23.866 2.102 24.171 1.00 85.06 93 GLN A CA 1
ATOM 701 C C . GLN A 1 93 ? -23.963 3.070 25.360 1.00 85.06 93 GLN A C 1
ATOM 703 O O . GLN A 1 93 ? -24.575 2.736 26.373 1.00 85.06 93 GLN A O 1
ATOM 708 N N . LEU A 1 94 ? -23.438 4.295 25.217 1.00 83.88 94 LEU A N 1
ATOM 709 C CA . LEU A 1 94 ? -23.553 5.338 26.243 1.00 83.88 94 LEU A CA 1
ATOM 710 C C . LEU A 1 94 ? -24.998 5.814 26.468 1.00 83.88 94 LEU A C 1
ATOM 712 O O . LEU A 1 94 ? -25.340 6.201 27.583 1.00 83.88 94 LEU A O 1
ATOM 716 N N . LYS A 1 95 ? -25.845 5.806 25.428 1.00 85.06 95 LYS A N 1
ATOM 717 C CA . LYS A 1 95 ? -27.250 6.230 25.524 1.00 85.06 95 LYS A CA 1
ATOM 718 C C . LYS A 1 95 ? -28.155 5.142 26.108 1.00 85.06 95 LYS A C 1
ATOM 720 O O . LYS A 1 95 ? -29.050 5.465 26.881 1.00 85.06 95 LYS A O 1
ATOM 725 N N . GLU A 1 96 ? -27.952 3.883 25.722 1.00 83.31 96 GLU A N 1
ATOM 726 C CA . GLU A 1 96 ? -28.756 2.749 26.201 1.00 83.31 96 GLU A CA 1
ATOM 727 C C . GLU A 1 96 ? -28.424 2.378 27.653 1.00 83.31 96 GLU A C 1
ATOM 729 O O . GLU A 1 96 ? -29.330 2.073 28.423 1.00 83.31 96 GLU A O 1
ATOM 734 N N . ASN A 1 97 ? -27.150 2.469 28.052 1.00 73.75 97 ASN A N 1
ATOM 735 C CA . ASN A 1 97 ? -26.691 2.099 29.389 1.00 73.75 97 ASN A CA 1
ATOM 736 C C . ASN A 1 97 ? -25.938 3.264 30.064 1.00 73.75 97 ASN A C 1
ATOM 738 O O . ASN A 1 97 ? -24.706 3.247 30.141 1.00 73.75 97 ASN A O 1
ATOM 742 N N . PRO A 1 98 ? -26.643 4.265 30.628 1.00 71.62 98 PRO A N 1
ATOM 743 C CA . PRO A 1 98 ? -26.003 5.382 31.333 1.00 71.62 98 PRO A CA 1
ATOM 744 C C . PRO A 1 98 ? -25.209 4.937 32.578 1.00 71.62 98 PRO A C 1
ATOM 746 O O . PRO A 1 98 ? -24.304 5.642 33.019 1.00 71.62 98 PRO A O 1
ATOM 749 N N . GLY A 1 99 ? -25.466 3.727 33.099 1.00 68.56 99 GLY A N 1
ATOM 750 C CA . GLY A 1 99 ? -24.699 3.109 34.190 1.00 68.56 99 GLY A CA 1
ATOM 751 C C . GLY A 1 99 ? -23.235 2.780 33.854 1.00 68.56 99 GLY A C 1
ATOM 752 O O . GLY A 1 99 ? -22.461 2.477 34.765 1.00 68.56 99 GLY A O 1
ATOM 753 N N . ILE A 1 100 ? -22.832 2.870 32.579 1.00 69.62 100 ILE A N 1
ATOM 754 C CA . ILE A 1 100 ? -21.425 2.779 32.156 1.00 69.62 100 ILE A CA 1
ATOM 755 C C . ILE A 1 100 ? -20.639 4.015 32.629 1.00 69.62 100 ILE A C 1
ATOM 757 O O . ILE A 1 100 ? -19.483 3.892 33.026 1.00 69.62 100 ILE A O 1
ATOM 761 N N . MET A 1 101 ? -21.266 5.199 32.657 1.00 67.50 101 MET A N 1
ATOM 762 C CA . MET A 1 101 ? -20.620 6.441 33.108 1.00 67.50 101 MET A CA 1
ATOM 763 C C . MET A 1 101 ? -20.426 6.471 34.637 1.00 67.50 101 MET A C 1
ATOM 765 O O . MET A 1 101 ? -19.494 7.097 35.132 1.00 67.50 101 MET A O 1
ATOM 769 N N . GLU A 1 102 ? -21.256 5.728 35.379 1.00 73.00 102 GLU A N 1
ATOM 770 C CA . GLU A 1 102 ? -21.130 5.505 36.829 1.00 73.00 102 GLU A CA 1
ATOM 771 C C . GLU A 1 102 ? -20.213 4.316 37.191 1.00 73.00 102 GLU A C 1
ATOM 773 O O . GLU A 1 102 ? -20.143 3.935 38.358 1.00 73.00 102 GLU A O 1
ATOM 778 N N . TYR A 1 103 ? -19.527 3.703 36.214 1.00 68.94 103 TYR A N 1
ATOM 779 C CA . TYR A 1 103 ? -18.665 2.517 36.379 1.00 68.94 103 TYR A CA 1
ATOM 780 C C . TYR A 1 103 ? -19.358 1.276 36.977 1.00 68.94 103 TYR A C 1
ATOM 782 O O . TYR A 1 103 ? -18.696 0.343 37.434 1.00 68.94 103 TYR A O 1
ATOM 790 N N . LYS A 1 104 ? -20.696 1.223 36.953 1.00 70.62 104 LYS A N 1
ATOM 791 C CA . LYS A 1 104 ? -21.474 0.117 37.536 1.00 70.62 104 LYS A CA 1
ATOM 792 C C . LYS A 1 104 ? -21.644 -1.073 36.590 1.00 70.62 104 LYS A C 1
ATOM 794 O O . LYS A 1 104 ? -21.883 -2.183 37.059 1.00 70.62 104 LYS A O 1
ATOM 799 N N . GLN A 1 105 ? -21.523 -0.870 35.276 1.00 72.88 105 GLN A N 1
ATOM 800 C CA . GLN A 1 105 ? -21.614 -1.930 34.262 1.00 72.88 105 GLN A CA 1
ATOM 801 C C . GLN A 1 105 ? -20.460 -1.857 33.258 1.00 72.88 105 GLN A C 1
ATOM 803 O O . GLN A 1 105 ? -19.969 -0.776 32.934 1.00 72.88 105 GLN A O 1
ATOM 808 N N . LYS A 1 106 ? -20.028 -3.022 32.757 1.00 74.88 106 LYS A N 1
ATOM 809 C CA . LYS A 1 106 ? -18.961 -3.128 31.752 1.00 74.88 106 LYS A CA 1
ATOM 810 C C . LYS A 1 106 ? -19.531 -2.884 30.339 1.00 74.88 106 LYS A C 1
ATOM 812 O O . LYS A 1 106 ? -20.563 -3.481 30.034 1.00 74.88 106 LYS A O 1
ATOM 817 N N . PRO A 1 107 ? -18.875 -2.069 29.484 1.00 76.69 107 PRO A N 1
ATOM 818 C CA . PRO A 1 107 ? -19.270 -1.880 28.085 1.00 76.69 107 PRO A CA 1
ATOM 819 C C . PRO A 1 107 ? -19.226 -3.184 27.286 1.00 76.69 107 PRO A C 1
ATOM 821 O O . PRO A 1 107 ? -18.443 -4.088 27.601 1.00 76.69 107 PRO A O 1
ATOM 824 N N . ASP A 1 108 ? -20.000 -3.250 26.202 1.00 82.25 108 ASP A N 1
ATOM 825 C CA . ASP A 1 108 ? -19.895 -4.363 25.263 1.00 82.25 108 ASP A CA 1
ATOM 826 C C . ASP A 1 108 ? -18.727 -4.132 24.295 1.00 82.25 108 ASP A C 1
ATOM 828 O O . ASP A 1 108 ? -18.854 -3.562 23.207 1.00 82.25 108 ASP A O 1
ATOM 832 N N . TYR A 1 109 ? -17.553 -4.601 24.716 1.00 83.56 109 TYR A N 1
ATOM 833 C CA . TYR A 1 109 ? -16.346 -4.581 23.897 1.00 83.56 109 TYR A CA 1
ATOM 834 C C . TYR A 1 109 ? -16.429 -5.523 22.694 1.00 83.56 109 TYR A C 1
ATOM 836 O O . TYR A 1 109 ? -15.754 -5.271 21.698 1.00 83.56 109 TYR A O 1
ATOM 844 N N . ARG A 1 110 ? -17.229 -6.600 22.756 1.00 88.06 110 ARG A N 1
ATOM 845 C CA . ARG A 1 110 ? -17.312 -7.564 21.651 1.00 88.06 110 ARG A CA 1
ATOM 846 C C . ARG A 1 110 ? -17.947 -6.912 20.435 1.00 88.06 110 ARG A C 1
ATOM 848 O O . ARG A 1 110 ? -17.388 -7.044 19.354 1.00 88.06 110 ARG A O 1
ATOM 855 N N . ALA A 1 111 ? -19.026 -6.154 20.639 1.00 86.12 111 ALA A N 1
ATOM 856 C CA . ALA A 1 111 ? -19.695 -5.401 19.580 1.00 86.12 111 ALA A CA 1
ATOM 857 C C . ALA A 1 111 ? -18.765 -4.368 18.914 1.00 86.12 111 ALA A C 1
ATOM 859 O O . ALA A 1 111 ? -18.696 -4.289 17.687 1.00 86.12 111 ALA A O 1
ATOM 860 N N . CYS A 1 112 ? -17.984 -3.622 19.707 1.00 85.00 112 CYS A N 1
ATOM 861 C CA . CYS A 1 112 ? -17.002 -2.671 19.172 1.00 85.00 112 CYS A CA 1
ATOM 862 C C . CYS A 1 112 ? -15.893 -3.372 18.372 1.00 85.00 112 CYS A C 1
ATOM 864 O O . CYS A 1 112 ? -15.544 -2.926 17.281 1.00 85.00 112 CYS A O 1
ATOM 866 N N . VAL A 1 113 ? -15.342 -4.476 18.887 1.00 90.62 113 VAL A N 1
ATOM 867 C CA . VAL A 1 113 ? -14.260 -5.210 18.211 1.00 90.62 113 VAL A CA 1
ATOM 868 C C . VAL A 1 113 ? -14.756 -5.883 16.930 1.00 90.62 113 VAL A C 1
ATOM 870 O O . VAL A 1 113 ? -14.057 -5.824 15.917 1.00 90.62 113 VAL A O 1
ATOM 873 N N . SER A 1 114 ? -15.950 -6.486 16.930 1.00 91.44 114 SER A N 1
ATOM 874 C CA . SER A 1 114 ? -16.506 -7.123 15.730 1.00 91.44 114 SER A CA 1
ATOM 875 C C . SER A 1 114 ? -16.767 -6.103 14.625 1.00 91.44 114 SER A C 1
ATOM 877 O O . SER A 1 114 ? -16.410 -6.357 13.478 1.00 91.44 114 SER A O 1
ATOM 879 N N . LEU A 1 115 ? -17.289 -4.923 14.979 1.00 90.75 115 LEU A N 1
ATOM 880 C CA . LEU A 1 115 ? -17.539 -3.840 14.030 1.00 90.75 115 LEU A CA 1
ATOM 881 C C . LEU A 1 115 ? -16.238 -3.316 13.408 1.00 90.75 115 LEU A C 1
ATOM 883 O O . LEU A 1 115 ? -16.149 -3.194 12.190 1.00 90.75 115 LEU A O 1
ATOM 887 N N . VAL A 1 116 ? -15.201 -3.068 14.221 1.00 90.69 116 VAL A N 1
ATOM 888 C CA . VAL A 1 116 ? -13.885 -2.635 13.713 1.00 90.69 116 VAL A CA 1
ATOM 889 C C . VAL A 1 116 ? -13.272 -3.698 12.806 1.00 90.69 116 VAL A C 1
ATOM 891 O O . VAL A 1 116 ? -12.678 -3.360 11.787 1.00 90.69 116 VAL A O 1
ATOM 894 N N . THR A 1 117 ? -13.425 -4.976 13.151 1.00 92.31 117 THR A N 1
ATOM 895 C CA . THR A 1 117 ? -12.862 -6.084 12.369 1.00 92.31 117 THR A CA 1
ATOM 896 C C . THR A 1 117 ? -13.555 -6.217 11.012 1.00 92.31 117 THR A C 1
ATOM 898 O O . THR A 1 117 ? -12.884 -6.330 9.988 1.00 92.31 117 THR A O 1
ATOM 901 N N . GLU A 1 118 ? -14.888 -6.168 10.976 1.00 91.69 118 GLU A N 1
ATOM 902 C CA . GLU A 1 118 ? -15.666 -6.256 9.736 1.00 91.69 118 GLU A CA 1
ATOM 903 C C . GLU A 1 118 ? -15.428 -5.046 8.820 1.00 91.69 118 GLU A C 1
ATOM 905 O O . GLU A 1 118 ? -15.202 -5.202 7.613 1.00 91.69 118 GLU A O 1
ATOM 910 N N . ALA A 1 119 ? -15.393 -3.845 9.405 1.00 89.81 119 ALA A N 1
ATOM 911 C CA . ALA A 1 119 ? -15.082 -2.619 8.684 1.00 89.81 119 ALA A CA 1
ATOM 912 C C . ALA A 1 119 ? -13.648 -2.640 8.137 1.00 89.81 119 ALA A C 1
ATOM 914 O O . ALA A 1 119 ? -13.441 -2.349 6.961 1.00 89.81 119 ALA A O 1
ATOM 915 N N . ALA A 1 120 ? -12.664 -3.077 8.932 1.00 88.19 120 ALA A N 1
ATOM 916 C CA . ALA A 1 120 ? -11.276 -3.190 8.488 1.00 88.19 120 ALA A CA 1
ATOM 917 C C . ALA A 1 120 ? -11.124 -4.151 7.298 1.00 88.19 120 ALA A C 1
ATOM 919 O O . ALA A 1 120 ? -10.453 -3.815 6.323 1.00 88.19 120 ALA A O 1
ATOM 920 N N . LEU A 1 121 ? -11.781 -5.317 7.330 1.00 88.06 121 LEU A N 1
ATOM 921 C CA . LEU A 1 121 ? -11.733 -6.290 6.230 1.00 88.06 121 LEU A CA 1
ATOM 922 C C . LEU A 1 121 ? -12.365 -5.754 4.940 1.00 88.06 121 LEU A C 1
ATOM 924 O O . LEU A 1 121 ? -11.872 -6.025 3.842 1.00 88.06 121 LEU A O 1
ATOM 928 N N . THR A 1 122 ? -13.455 -4.999 5.064 1.00 87.31 122 THR A N 1
ATOM 929 C CA . THR A 1 122 ? -14.185 -4.467 3.909 1.00 87.31 122 THR A CA 1
ATOM 930 C C . THR A 1 122 ? -13.466 -3.268 3.295 1.00 87.31 122 THR A C 1
ATOM 932 O O . THR A 1 122 ? -13.286 -3.212 2.078 1.00 87.31 122 THR A O 1
ATOM 935 N N . GLU A 1 123 ? -12.993 -2.344 4.128 1.00 87.62 123 GLU A N 1
ATOM 936 C CA . GLU A 1 123 ? -12.327 -1.117 3.695 1.00 87.62 123 GLU A CA 1
ATOM 937 C C . GLU A 1 123 ? -10.903 -1.374 3.170 1.00 87.62 123 GLU A C 1
ATOM 939 O O . GLU A 1 123 ? -10.474 -0.700 2.238 1.00 87.62 123 GLU A O 1
ATOM 944 N N . MET A 1 124 ? -10.181 -2.393 3.666 1.00 86.75 124 MET A N 1
ATOM 945 C CA . MET A 1 124 ? -8.835 -2.739 3.165 1.00 86.75 124 MET A CA 1
ATOM 946 C C . MET A 1 124 ? -8.823 -3.388 1.774 1.00 86.75 124 MET A C 1
ATOM 948 O O . MET A 1 124 ? -7.785 -3.387 1.104 1.00 86.75 124 MET A O 1
ATOM 952 N N . ARG A 1 125 ? -9.955 -3.913 1.290 1.00 87.00 125 ARG A N 1
ATOM 953 C CA . ARG A 1 125 ? -10.023 -4.534 -0.043 1.00 87.00 125 ARG A CA 1
ATOM 954 C C . ARG A 1 125 ? -9.708 -3.535 -1.158 1.00 87.00 125 ARG A C 1
ATOM 956 O O . ARG A 1 125 ? -9.031 -3.889 -2.120 1.00 87.00 125 ARG A O 1
ATOM 963 N N . PHE A 1 126 ? -10.194 -2.304 -1.029 1.00 83.75 126 PHE A N 1
ATOM 964 C CA . PHE A 1 126 ? -10.039 -1.265 -2.043 1.00 83.75 126 PHE A CA 1
ATOM 965 C C . PHE A 1 126 ? -8.579 -0.796 -2.221 1.00 83.75 126 PHE A C 1
ATOM 967 O O . PHE A 1 126 ? -8.066 -0.901 -3.338 1.00 83.75 126 PHE A O 1
ATOM 974 N N . PRO A 1 127 ? -7.852 -0.364 -1.166 1.00 83.69 127 PRO A N 1
ATOM 975 C CA . PRO A 1 127 ? -6.440 -0.006 -1.281 1.00 83.69 127 PRO A CA 1
ATOM 976 C C . PRO A 1 127 ? -5.565 -1.213 -1.649 1.00 83.69 127 PRO A C 1
ATOM 978 O O . PRO A 1 127 ? -4.637 -1.063 -2.440 1.00 83.69 127 PRO A O 1
ATOM 981 N N . GLY A 1 128 ? -5.883 -2.419 -1.159 1.00 84.00 128 GLY A N 1
ATOM 982 C CA . GLY A 1 128 ? -5.131 -3.633 -1.492 1.00 84.00 128 GLY A CA 1
ATOM 983 C C . GLY A 1 128 ? -5.218 -4.014 -2.973 1.00 84.00 128 GLY A C 1
ATOM 984 O O . GLY A 1 128 ? -4.200 -4.301 -3.602 1.00 84.00 128 GLY A O 1
ATOM 985 N N . MET A 1 129 ? -6.417 -3.958 -3.562 1.00 85.81 129 MET A N 1
ATOM 986 C CA . MET A 1 129 ? -6.599 -4.204 -4.996 1.00 85.81 129 MET A CA 1
ATOM 987 C C . MET A 1 129 ? -5.876 -3.149 -5.839 1.00 85.81 129 MET A C 1
ATOM 989 O O . MET A 1 129 ? -5.249 -3.489 -6.842 1.00 85.81 129 MET A O 1
ATOM 993 N N . LEU A 1 130 ? -5.906 -1.887 -5.401 1.00 81.06 130 LEU A N 1
ATOM 994 C CA . LEU A 1 130 ? -5.189 -0.799 -6.054 1.00 81.06 130 LEU A CA 1
ATOM 995 C C . LEU A 1 130 ? -3.672 -1.063 -6.066 1.00 81.06 130 LEU A C 1
ATOM 997 O O . LEU A 1 130 ? -3.058 -0.973 -7.123 1.00 81.06 130 LEU A O 1
ATOM 1001 N N . CYS A 1 131 ? -3.076 -1.474 -4.938 1.00 79.44 131 CYS A N 1
ATOM 1002 C CA . CYS A 1 131 ? -1.641 -1.783 -4.836 1.00 79.44 131 CYS A CA 1
ATOM 1003 C C . CYS A 1 131 ? -1.158 -2.837 -5.837 1.00 79.44 131 CYS A C 1
ATOM 1005 O O . CYS A 1 131 ? -0.035 -2.731 -6.320 1.00 79.44 131 CYS A O 1
ATOM 1007 N N . VAL A 1 132 ? -1.981 -3.841 -6.145 1.00 82.88 132 VAL A N 1
ATOM 1008 C CA . VAL A 1 132 ? -1.638 -4.887 -7.123 1.00 82.88 132 VAL A CA 1
ATOM 1009 C C . VAL A 1 132 ? -1.921 -4.418 -8.550 1.00 82.88 132 VAL A C 1
ATOM 1011 O O . VAL A 1 132 ? -1.136 -4.684 -9.456 1.00 82.88 132 VAL A O 1
ATOM 1014 N N . ALA A 1 133 ? -3.013 -3.681 -8.759 1.00 83.31 133 ALA A N 1
ATOM 1015 C CA . ALA A 1 133 ? -3.376 -3.159 -10.071 1.00 83.31 133 ALA A CA 1
ATOM 1016 C C . ALA A 1 133 ? -2.372 -2.119 -10.597 1.00 83.31 133 ALA A C 1
ATOM 1018 O O . ALA A 1 133 ? -2.167 -2.048 -11.805 1.00 83.31 133 ALA A O 1
ATOM 1019 N N . MET A 1 134 ? -1.724 -1.343 -9.720 1.00 76.06 134 MET A N 1
ATOM 1020 C CA . MET A 1 134 ? -0.767 -0.296 -10.110 1.00 76.06 134 MET A CA 1
ATOM 1021 C C . MET A 1 134 ? 0.473 -0.814 -10.870 1.00 76.06 134 MET A C 1
ATOM 1023 O O . MET A 1 134 ? 0.710 -0.355 -11.984 1.00 76.06 134 MET A O 1
ATOM 1027 N N . PRO A 1 135 ? 1.279 -1.763 -10.357 1.00 74.56 135 PRO A N 1
ATOM 1028 C CA . PRO A 1 135 ? 2.409 -2.299 -11.119 1.00 74.56 135 PRO A CA 1
ATOM 1029 C C . PRO A 1 135 ? 1.960 -3.039 -12.390 1.00 74.56 135 PRO A C 1
ATOM 1031 O O . PRO A 1 135 ? 2.658 -2.992 -13.401 1.00 74.56 135 PRO A O 1
ATOM 1034 N N . VAL A 1 136 ? 0.774 -3.665 -12.379 1.00 81.38 136 VAL A N 1
ATOM 1035 C CA . VAL A 1 136 ? 0.202 -4.335 -13.561 1.00 81.38 136 VAL A CA 1
ATOM 1036 C C . VAL A 1 136 ? -0.168 -3.326 -14.650 1.00 81.38 136 VAL A C 1
ATOM 1038 O O . VAL A 1 136 ? 0.156 -3.536 -15.817 1.00 81.38 136 VAL A O 1
ATOM 1041 N N . SER A 1 137 ? -0.818 -2.216 -14.292 1.00 75.12 137 SER A N 1
ATOM 1042 C CA . SER A 1 137 ? -1.204 -1.181 -15.253 1.00 75.12 137 SER A CA 1
ATOM 1043 C C . SER A 1 137 ? 0.020 -0.485 -15.843 1.00 75.12 137 SER A C 1
ATOM 1045 O O . SER A 1 137 ? 0.083 -0.317 -17.059 1.00 75.12 1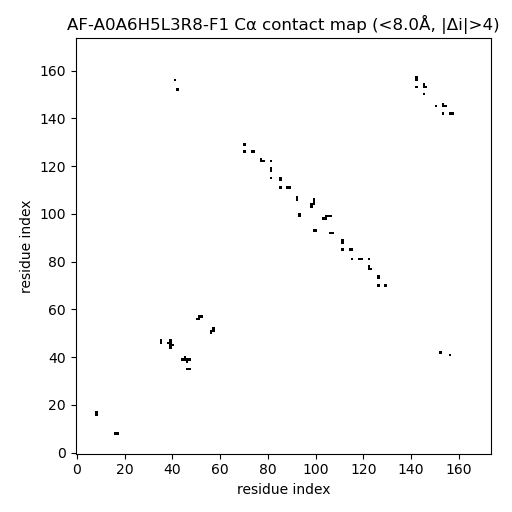37 SER A O 1
ATOM 1047 N N . VAL A 1 138 ? 1.032 -0.181 -15.025 1.00 69.25 138 VAL A N 1
ATOM 1048 C CA . VAL A 1 138 ? 2.312 0.367 -15.497 1.00 69.25 138 VAL A CA 1
ATOM 1049 C C . VAL A 1 138 ? 2.986 -0.606 -16.472 1.00 69.25 138 VAL A C 1
ATOM 1051 O O . VAL A 1 138 ? 3.365 -0.192 -17.565 1.00 69.25 138 VAL A O 1
ATOM 1054 N N . GLY A 1 139 ? 3.042 -1.906 -16.160 1.00 65.94 139 GLY A N 1
ATOM 1055 C CA . GLY A 1 139 ? 3.594 -2.918 -17.071 1.00 65.94 139 GLY A CA 1
ATOM 1056 C C . GLY A 1 139 ? 2.868 -2.995 -18.423 1.00 65.94 139 GLY A C 1
ATOM 1057 O O . GLY A 1 139 ? 3.499 -3.120 -19.473 1.00 65.94 139 GLY A O 1
ATOM 1058 N N . LEU A 1 140 ? 1.540 -2.856 -18.429 1.00 68.44 140 LEU A N 1
ATOM 1059 C CA . LEU A 1 140 ? 0.743 -2.844 -19.660 1.00 68.44 140 LEU A CA 1
ATOM 1060 C C . LEU A 1 140 ? 0.912 -1.551 -20.470 1.00 68.44 140 LEU A C 1
ATOM 1062 O O . LEU A 1 140 ? 0.951 -1.607 -21.699 1.00 68.44 140 LEU A O 1
ATOM 1066 N N . VAL A 1 141 ? 1.040 -0.400 -19.805 1.00 64.25 141 VAL A N 1
ATOM 1067 C CA . VAL A 1 141 ? 1.256 0.900 -20.459 1.00 64.25 141 VAL A CA 1
ATOM 1068 C C . VAL A 1 141 ? 2.626 0.947 -21.133 1.00 64.25 141 VAL A C 1
ATOM 1070 O O . VAL A 1 141 ? 2.707 1.358 -22.288 1.00 64.25 141 VAL A O 1
ATOM 1073 N N . PHE A 1 142 ? 3.681 0.449 -20.482 1.00 60.22 142 PHE A N 1
ATOM 1074 C CA . PHE A 1 142 ? 5.007 0.341 -21.104 1.00 60.22 142 PHE A CA 1
ATOM 1075 C C . PHE A 1 142 ? 4.997 -0.592 -22.325 1.00 60.22 142 PHE A C 1
ATOM 1077 O O . PHE A 1 142 ? 5.565 -0.249 -23.364 1.00 60.22 142 PHE A O 1
ATOM 1084 N N . ARG A 1 143 ? 4.251 -1.705 -22.264 1.00 57.66 143 ARG A N 1
ATOM 1085 C CA . ARG A 1 143 ? 4.045 -2.603 -23.414 1.00 57.66 143 ARG A CA 1
ATOM 1086 C C . ARG A 1 143 ? 3.324 -1.920 -24.583 1.00 57.66 143 ARG A C 1
ATOM 1088 O O . ARG A 1 143 ? 3.616 -2.206 -25.742 1.00 57.66 143 ARG A O 1
ATOM 1095 N N . TRP A 1 144 ? 2.391 -1.012 -24.300 1.00 53.75 144 TRP A N 1
ATOM 1096 C CA . TRP A 1 144 ? 1.634 -0.290 -25.326 1.00 53.75 144 TRP A CA 1
ATOM 1097 C C . TRP A 1 144 ? 2.428 0.872 -25.945 1.00 53.75 144 TRP A C 1
ATOM 1099 O O . TRP A 1 144 ? 2.426 1.038 -27.165 1.00 53.75 144 TRP A O 1
ATOM 1109 N N . VAL A 1 145 ? 3.181 1.619 -25.131 1.00 56.38 145 VAL A N 1
ATOM 1110 C CA . VAL A 1 145 ? 4.083 2.699 -25.578 1.00 56.38 145 VAL A CA 1
ATOM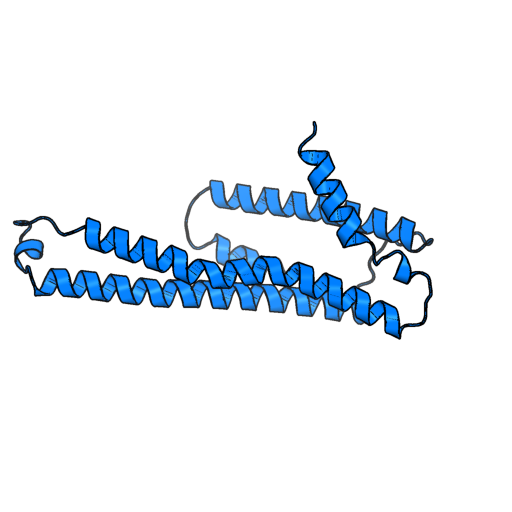 1111 C C . VAL A 1 145 ? 5.227 2.155 -26.449 1.00 56.38 145 VAL A C 1
ATOM 1113 O O . VAL A 1 145 ? 5.596 2.779 -27.449 1.00 56.38 145 VAL A O 1
ATOM 1116 N N . GLY A 1 146 ? 5.731 0.952 -26.151 1.00 54.41 146 GLY A N 1
ATOM 1117 C CA . GLY A 1 146 ? 6.725 0.277 -26.990 1.00 54.41 146 GLY A CA 1
ATOM 1118 C C . GLY A 1 146 ? 6.233 -0.096 -28.389 1.00 54.41 146 GLY A C 1
ATOM 1119 O O . GLY A 1 146 ? 6.999 -0.018 -29.348 1.00 54.41 146 GLY A O 1
ATOM 1120 N N . SER A 1 147 ? 4.941 -0.401 -28.537 1.00 51.91 147 SER A N 1
ATOM 1121 C CA . SER A 1 147 ? 4.332 -0.739 -29.831 1.00 51.91 147 SER A CA 1
ATOM 1122 C C . SER A 1 147 ? 4.252 0.462 -30.789 1.00 51.91 147 SER A C 1
ATOM 1124 O O . SER A 1 147 ? 4.440 0.311 -31.994 1.00 51.91 147 SER A O 1
ATOM 1126 N N . MET A 1 148 ? 4.043 1.681 -30.274 1.00 47.50 148 MET A N 1
ATOM 1127 C CA . MET A 1 148 ? 3.899 2.882 -31.115 1.00 47.50 148 MET A CA 1
ATOM 1128 C C . MET A 1 148 ? 5.215 3.518 -31.577 1.00 47.50 148 MET A C 1
ATOM 1130 O O . MET A 1 148 ? 5.202 4.301 -32.523 1.00 47.50 148 ME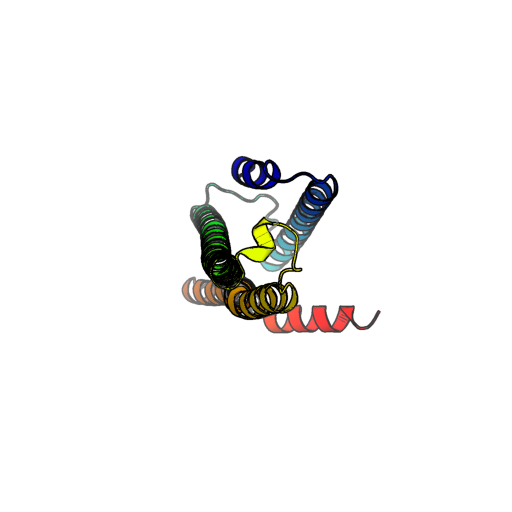T A O 1
ATOM 1134 N N . THR A 1 149 ? 6.351 3.192 -30.954 1.00 52.75 149 THR A N 1
ATOM 1135 C CA . THR A 1 149 ? 7.623 3.902 -31.203 1.00 52.75 149 THR A CA 1
ATOM 1136 C C . THR A 1 149 ? 8.487 3.240 -32.294 1.00 52.75 149 THR A C 1
ATOM 1138 O O . THR A 1 149 ? 9.570 3.725 -32.613 1.00 52.75 149 THR A O 1
ATOM 1141 N N . GLY A 1 150 ? 8.027 2.145 -32.921 1.00 49.69 150 GLY A N 1
ATOM 1142 C CA . GLY A 1 150 ? 8.645 1.591 -34.139 1.00 49.69 150 GLY A CA 1
ATOM 1143 C C . GLY A 1 150 ? 10.113 1.156 -33.998 1.00 49.69 150 GLY A C 1
ATOM 1144 O O . GLY A 1 150 ? 10.840 1.098 -34.988 1.00 49.69 150 GLY A O 1
ATOM 1145 N N . ARG A 1 151 ? 10.568 0.854 -32.774 1.00 48.12 151 ARG A N 1
ATOM 1146 C CA . ARG A 1 151 ? 11.896 0.298 -32.483 1.00 48.12 151 ARG A CA 1
ATOM 1147 C C . ARG A 1 151 ? 11.748 -1.189 -32.123 1.00 48.12 151 ARG A C 1
ATOM 1149 O O . ARG A 1 151 ? 11.232 -1.487 -31.049 1.00 48.12 151 ARG A O 1
ATOM 1156 N N . PRO A 1 152 ? 12.212 -2.131 -32.965 1.00 48.88 152 PRO A N 1
ATOM 1157 C CA . PRO A 1 152 ? 11.947 -3.569 -32.817 1.00 48.88 152 PRO A CA 1
ATOM 1158 C C . PRO A 1 152 ? 12.641 -4.256 -31.624 1.00 48.88 152 PRO A C 1
ATOM 1160 O O . PRO A 1 152 ? 12.489 -5.460 -31.456 1.00 48.88 152 PRO A O 1
ATOM 1163 N N . MET A 1 153 ? 13.366 -3.524 -30.773 1.00 48.78 153 MET A N 1
ATOM 1164 C CA . MET A 1 153 ? 13.960 -4.071 -29.545 1.00 48.78 153 MET A CA 1
ATOM 1165 C C . MET A 1 153 ? 13.045 -3.948 -28.316 1.00 48.78 153 MET A C 1
ATOM 1167 O O . MET A 1 153 ? 13.328 -4.595 -27.326 1.00 48.78 153 MET A O 1
ATOM 1171 N N . LEU A 1 154 ? 11.910 -3.236 -28.370 1.00 50.75 154 LEU A N 1
ATOM 1172 C CA . LEU A 1 154 ? 10.932 -3.191 -27.258 1.00 50.75 154 LEU A CA 1
ATOM 1173 C C . LEU A 1 154 ? 10.075 -4.470 -27.123 1.00 50.75 154 LEU A C 1
ATOM 1175 O O . LEU A 1 154 ? 9.245 -4.592 -26.226 1.00 50.75 154 LEU A O 1
ATOM 1179 N N . GLY A 1 155 ? 10.253 -5.442 -28.025 1.00 42.19 155 GLY A N 1
ATOM 1180 C CA . GLY A 1 155 ? 9.517 -6.711 -28.024 1.00 42.19 155 GLY A CA 1
ATOM 1181 C C . GLY A 1 155 ? 10.064 -7.770 -27.062 1.00 42.19 155 GLY A C 1
ATOM 1182 O O . GLY A 1 155 ? 9.300 -8.613 -26.605 1.00 42.19 155 GLY A O 1
ATOM 1183 N N . ALA A 1 156 ? 11.351 -7.724 -26.704 1.00 44.53 156 ALA A N 1
ATOM 1184 C CA . ALA A 1 156 ? 11.909 -8.619 -25.683 1.00 44.53 156 ALA A CA 1
ATOM 1185 C C . ALA A 1 156 ? 11.701 -8.078 -24.241 1.00 44.53 156 ALA A C 1
ATOM 1187 O O . ALA A 1 156 ? 11.818 -8.824 -23.274 1.00 44.53 156 ALA A O 1
ATOM 1188 N N . GLU A 1 157 ? 11.249 -6.823 -24.112 1.00 51.38 157 GLU A N 1
ATOM 1189 C CA . GLU A 1 157 ? 10.747 -6.169 -22.890 1.00 51.38 157 GLU A CA 1
ATOM 1190 C C . GLU A 1 157 ? 9.325 -6.647 -22.520 1.00 51.38 157 GLU A C 1
ATOM 1192 O O . GLU A 1 157 ? 8.802 -6.314 -21.458 1.00 51.38 157 GLU A O 1
ATOM 1197 N N . ALA A 1 158 ? 8.693 -7.462 -23.375 1.00 43.94 158 ALA A N 1
ATOM 1198 C CA . ALA A 1 158 ? 7.359 -8.037 -23.191 1.00 43.94 158 ALA A CA 1
ATOM 1199 C C . AL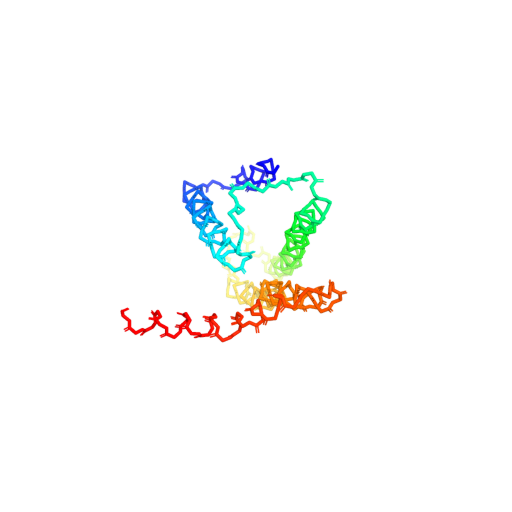A A 1 158 ? 7.390 -9.524 -22.781 1.00 43.94 158 ALA A C 1
ATOM 1201 O O . ALA A 1 158 ? 6.544 -10.307 -23.208 1.00 43.94 158 ALA A O 1
ATOM 1202 N N . GLY A 1 159 ? 8.354 -9.906 -21.939 1.00 44.59 159 GLY A N 1
ATOM 1203 C CA . GLY A 1 159 ? 8.323 -11.159 -21.181 1.00 44.59 159 GLY A CA 1
ATOM 1204 C C . GLY A 1 159 ? 8.393 -11.058 -19.645 1.00 44.59 159 GLY A C 1
ATOM 1205 O O . GLY A 1 159 ? 8.796 -12.060 -19.046 1.00 44.59 159 GLY A O 1
ATOM 1206 N N . PRO A 1 160 ? 8.054 -9.949 -18.945 1.00 49.28 160 PRO A N 1
ATOM 1207 C CA . PRO A 1 160 ? 8.113 -9.943 -17.485 1.00 49.28 160 PRO A CA 1
ATOM 1208 C C . PRO A 1 160 ? 7.002 -10.782 -16.838 1.00 49.28 160 PRO A C 1
ATOM 1210 O O . PRO A 1 160 ? 7.173 -11.202 -15.700 1.00 49.28 160 PRO A O 1
ATOM 1213 N N . ASP A 1 161 ? 5.902 -11.113 -17.521 1.00 45.66 161 ASP A N 1
ATOM 1214 C CA . ASP A 1 161 ? 4.875 -12.008 -16.969 1.00 45.66 161 ASP A CA 1
ATOM 1215 C C . ASP A 1 161 ? 5.343 -13.473 -16.899 1.00 45.66 161 ASP A C 1
ATOM 1217 O O . ASP A 1 161 ? 5.084 -14.139 -15.896 1.00 45.66 161 ASP A O 1
ATOM 1221 N N . THR A 1 162 ? 6.159 -13.953 -17.847 1.00 45.59 162 THR A N 1
ATOM 1222 C CA . THR A 1 162 ? 6.891 -15.223 -17.677 1.00 45.59 162 THR A CA 1
ATOM 1223 C C . THR A 1 162 ? 8.056 -15.111 -16.696 1.00 45.59 162 THR A C 1
ATOM 1225 O O . THR A 1 162 ? 8.305 -16.059 -15.954 1.00 45.59 162 THR A O 1
ATOM 1228 N N . PHE A 1 163 ? 8.758 -13.976 -16.633 1.00 42.12 163 PHE A N 1
ATOM 1229 C CA . PHE A 1 163 ? 9.952 -13.834 -15.790 1.00 42.12 163 PHE A CA 1
ATOM 1230 C C . PHE A 1 163 ? 9.626 -13.630 -14.299 1.00 42.12 163 PHE A C 1
ATOM 1232 O O . PHE A 1 163 ? 10.270 -14.232 -13.443 1.00 42.12 163 PHE A O 1
ATOM 1239 N N . VAL A 1 164 ? 8.569 -12.882 -13.962 1.00 45.12 164 VAL A N 1
ATOM 1240 C CA . VAL A 1 164 ? 8.066 -12.725 -12.583 1.00 45.12 164 VAL A CA 1
ATOM 1241 C C . VAL A 1 164 ? 7.422 -14.026 -12.089 1.00 45.12 164 VAL A C 1
ATOM 1243 O O . VAL A 1 164 ? 7.652 -14.422 -10.944 1.00 45.12 164 VAL A O 1
ATOM 1246 N N . PHE A 1 165 ? 6.706 -14.760 -12.952 1.00 40.41 165 PHE A N 1
ATOM 1247 C CA . PHE A 1 165 ? 6.190 -16.095 -12.620 1.00 40.41 165 PHE A CA 1
ATOM 1248 C C . PHE A 1 165 ? 7.326 -17.129 -12.454 1.00 40.41 165 PHE A C 1
ATOM 1250 O O . PHE A 1 165 ? 7.272 -17.979 -11.563 1.00 40.41 165 PHE A O 1
ATOM 1257 N N . PHE A 1 166 ? 8.405 -17.029 -13.243 1.00 38.00 166 PHE A N 1
ATOM 1258 C CA . PHE A 1 166 ? 9.608 -17.864 -13.115 1.00 38.00 166 PHE A CA 1
ATOM 1259 C C . PHE A 1 166 ? 10.432 -17.536 -11.856 1.00 38.00 166 PHE A C 1
ATOM 1261 O O . PHE A 1 166 ? 10.896 -18.450 -11.171 1.00 38.00 166 PHE A O 1
ATOM 1268 N N . TRP A 1 167 ? 10.559 -16.259 -11.483 1.00 36.47 167 TRP A N 1
ATOM 1269 C CA . TRP A 1 167 ? 11.255 -15.833 -10.263 1.00 36.47 167 TRP A CA 1
ATOM 1270 C C . TRP A 1 167 ? 10.494 -16.235 -8.990 1.00 36.47 167 TRP A C 1
ATOM 1272 O O . TRP A 1 167 ? 11.106 -16.720 -8.037 1.00 36.47 167 TRP A O 1
ATOM 1282 N N . PHE A 1 168 ? 9.156 -16.148 -8.992 1.00 36.62 168 PHE A N 1
ATOM 1283 C CA . PHE A 1 168 ? 8.324 -16.639 -7.884 1.00 36.62 168 PHE A CA 1
ATOM 1284 C C . PHE A 1 168 ? 8.424 -18.167 -7.722 1.00 36.62 168 PHE A C 1
ATOM 1286 O O . PHE A 1 168 ? 8.491 -18.670 -6.602 1.00 36.62 168 PHE A O 1
ATOM 1293 N N . ARG A 1 169 ? 8.540 -18.919 -8.827 1.00 38.84 169 ARG A N 1
ATOM 1294 C CA . ARG A 1 169 ? 8.745 -20.378 -8.794 1.00 38.84 169 ARG A CA 1
ATOM 1295 C C . ARG A 1 169 ? 10.140 -20.780 -8.298 1.00 38.84 169 ARG A C 1
ATOM 1297 O O . ARG A 1 169 ? 10.266 -21.799 -7.626 1.00 38.84 169 ARG A O 1
ATOM 1304 N N . LYS A 1 170 ? 11.182 -19.991 -8.583 1.00 35.53 170 LYS A N 1
ATOM 1305 C CA . LYS A 1 170 ? 12.564 -20.290 -8.161 1.00 35.53 170 LYS A CA 1
ATOM 1306 C C . LYS A 1 170 ? 12.805 -20.042 -6.665 1.00 35.53 170 LYS A C 1
ATOM 1308 O O . LYS A 1 170 ? 13.669 -20.683 -6.082 1.00 35.53 170 LYS A O 1
ATOM 1313 N N . LYS A 1 171 ? 12.019 -19.167 -6.029 1.00 39.88 171 LYS A N 1
ATOM 1314 C CA . LYS A 1 171 ? 12.180 -18.800 -4.609 1.00 39.88 171 LYS A CA 1
ATOM 1315 C C . LYS A 1 171 ? 11.419 -19.690 -3.615 1.00 39.88 171 LYS A C 1
ATOM 1317 O O . LYS A 1 171 ? 11.614 -19.550 -2.418 1.00 39.88 171 LYS A O 1
ATOM 1322 N N . ILE A 1 172 ? 10.580 -20.607 -4.102 1.00 39.06 172 ILE A N 1
ATOM 1323 C CA . ILE A 1 172 ? 9.876 -21.619 -3.285 1.00 39.06 172 ILE A CA 1
ATOM 1324 C C . ILE A 1 172 ? 10.622 -22.979 -3.332 1.00 39.06 172 ILE A C 1
ATOM 1326 O O . ILE A 1 172 ? 10.195 -23.955 -2.726 1.00 39.06 172 ILE A O 1
ATOM 1330 N N . GLY A 1 173 ? 11.752 -23.052 -4.050 1.00 38.12 173 GLY A N 1
ATOM 1331 C CA . GLY A 1 173 ? 12.526 -24.279 -4.286 1.00 38.12 173 GLY A CA 1
ATOM 1332 C C . GLY A 1 173 ? 13.986 -24.257 -3.814 1.00 38.12 173 GLY A C 1
ATOM 1333 O O . GLY A 1 173 ? 14.757 -25.087 -4.294 1.00 38.12 173 GLY A O 1
ATOM 1334 N N . GLN A 1 174 ? 14.376 -23.333 -2.929 1.00 36.56 174 GLN A N 1
ATOM 1335 C CA . GLN A 1 174 ? 15.633 -23.376 -2.163 1.00 36.56 174 GLN A CA 1
ATOM 1336 C C . GLN A 1 174 ? 15.394 -22.920 -0.729 1.00 36.56 174 GLN A C 1
ATOM 1338 O O . GLN A 1 174 ? 14.695 -21.895 -0.564 1.00 36.56 174 GLN A O 1
#

Radius of gyration: 23.87 Å; Cα contacts (8 Å, |Δi|>4): 48; chains: 1; bounding box: 55×41×72 Å

Mean predicted aligned error: 13.1 Å

Sequence (174 aa):
MFFISQLVCCFVGGNEQGYSIGSASLACFLLFGAFMDEFSEFSGRPFRTVDIAVPEVLIGGLLGVMMIFWFTGLAIAAVGKTAGEVVREVRRQLKENPGIMEYKQKPDYRACVSLVTEAALTEMRFPGMLCVAMPVSVGLVFRWVGSMTGRPMLGAEAGPDTFVFFWFRKKIGQ

=== Feature glossary ===
The record interleaves many kinds of information about one protein. Here is each kind framed as the question it answers.

Q: What known structures does this most resemble?
A: Structural nearest neighbors (via Foldseek easy-search vs the PDB). Reported per hit: target PDB id, E-value, and alignment TM-score. A TM-score above ~0.5 is the conventional threshold for 'same fold'.

Q: Where is each backbone atom in 3D?
A: The mmCIF table is the protein's shape written out atom by atom. For each backbone N, Cα, C, and carbonyl O, it records an (x, y, z) coordinate triple in Å plus the residue type, chain letter, and residue number.

Q: What are the backbone torsion angles?
A: The φ/ψ torsion pair specifies the backbone conformation at each residue. φ rotates about the N–Cα bond, ψ about the Cα–C bond. Steric clashes forbid most of the (φ, ψ) plane — the allowed regions (α-helix basin, β-sheet basin, left-handed helix) are the Ramachandran-allowed regions.

Q: Which residues are buried vs exposed?
A: Solvent-accessible surface area (SASA) is the area in Å² traced out by the centre of a 1.4 Å probe sphere (a water molecule) rolled over the protein's van der Waals surface (Shrake–Rupley / Lee–Richards construction). Buried residues have near-zero SASA; fully exposed residues can exceed 200 Å². The total SASA scales roughly with the number of surface residues.

Q: How confident is the AlphaFold model at each residue?
A: pLDDT is the predicted lDDT-Cα score: AlphaFold's confidence that the local environment of each residue (all inter-atomic distances within 15 Å) is correctly placed. It is a per-residue number between 0 and 100, with higher meaning more reliable.

Q: What does the local fold look like, residue by residue?
A: 3Di is Foldseek's structural alphabet. Each residue is assigned one of twenty discrete states based on how its Cα sits relative to its spatial (not sequential) neighbors. Aligning 3Di strings finds structural homologs roughly as well as full 3D superposition, but orders of magnitude faster.

Q: How big and how compact is the whole molecule?
A: Radius of gyration (Rg) is the root-mean-square distance of Cα atoms from their centroid — a single number for overall size and compactness. A globular domain of N residues has Rg ≈ 2.2·N^0.38 Å; an extended or disordered chain has a much larger Rg. The Cα contact count is the number of residue pairs whose Cα atoms are within 8 Å and are more than four positions apart in sequence — a standard proxy for tertiary packing density. The bounding box is the smallest axis-aligned box enclosing all Cα atoms.

Q: Which residues are in helices, strands, or loops?
A: DSSP 8-state secondary structure assigns each residue one of H (α-helix), G (3₁₀-helix), I (π-helix), E (extended β-strand), B (isolated β-bridge), T (hydrogen-bonded turn), S (bend), or '-' (coil). The assignment is computed from backbone hydrogen-bond geometry via the Kabsch–Sander algorithm.

Q: How mobile is each atom in the crystal?
A: Crystallographic B-factors measure how much each atom's electron density is smeared out, in Å². They rise in mobile loops and surface residues and fall in the buried interior. In AlphaFold models this column is repurposed to hold pLDDT instead.

Q: What if only a Cα trace is available?
A: P-SEA three-state annotation labels each residue as helix, strand, or coil based purely on the geometry of the Cα trace. It serves as a fallback when the full backbone (and thus DSSP) is unavailable.

Q: What family and function is it annotated with?
A: Database cross-references. InterPro integrates a dozen domain/family signature databases into unified entries with residue-range hits. GO terms attach function/process/location labels with evidence codes. CATH codes position the fold in a four-level structural taxonomy. Organism is the NCBI-taxonomy species name.

Q: Are the domains correctly placed relative to each other?
A: Predicted Aligned Error (PAE) is an AlphaFold confidence matrix: entry (i, j) is the expected error in the position of residue j, in ångströms, when the prediction is superimposed on the true structure at residue i. Low PAE within a block of residues means that block is internally rigid and well-predicted; high PAE between two blocks means their relative placement is uncertain even if each block individually is confident.

Q: What do the diagnostic plots show?
A: Three diagnostic plots accompany the record. The Cα contact map visualizes the tertiary structure as a 2D adjacency matrix (8 Å cutoff, sequence-local contacts suppressed). The Ramachandran plot shows the distribution of backbone (φ, ψ) torsions, with points in the α and β basins reflecting secondary structure content. The PAE plot shows AlphaFold's inter-residue confidence as a color matrix.

Q: What is the amino-acid chain?
A: Primary structure: the covalent order of the twenty standard amino acids along the backbone. Two proteins with the same sequence will (almost always) fold to the same structure; two with 30% identity often share a fold but not the details.

Q: What do the rendered images show?
A: The six renders are orthographic views along the three Cartesian axes in both directions. Representation (cartoon, sticks, or surface) and color scheme (sequence-rainbow or by-chain) vary across proteins so the training set covers all the common visualization conventions.